Protein AF-A0A965BC17-F1 (afdb_monomer)

Solvent-accessible surface area (backbone atoms only — not comparable to full-atom values): 11403 Å² total; per-residue (Å²): 132,83,80,86,57,78,72,51,79,69,50,51,58,50,51,33,48,55,50,28,73,77,71,56,69,55,84,51,78,66,38,69,69,45,42,47,56,19,56,47,50,46,73,67,68,83,52,91,46,72,60,46,23,32,17,45,30,23,35,30,33,46,70,54,45,25,35,71,40,60,28,65,59,32,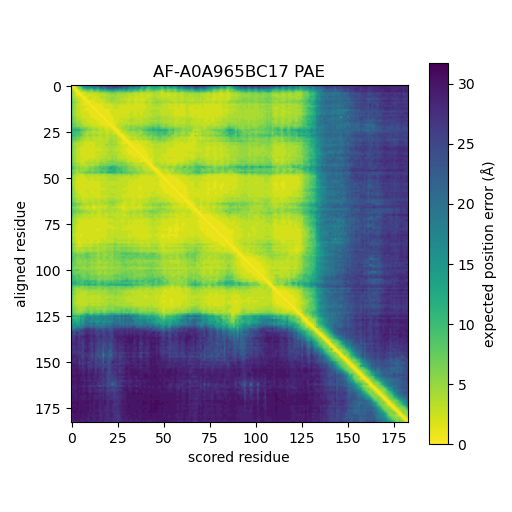14,52,49,46,29,55,51,43,36,43,71,61,50,28,37,70,73,63,56,71,66,61,53,49,51,53,51,51,54,32,56,74,70,68,58,71,37,40,64,58,45,28,61,49,44,71,74,33,56,40,55,38,69,55,54,71,67,57,60,80,74,72,87,74,86,76,87,73,74,76,75,76,95,65,91,76,92,76,93,77,86,87,81,92,80,86,88,88,81,87,87,80,88,78,92,76,86,87,85,84,88,84,85,78,85,83,88,83,135

Foldseek 3Di:
DDDQDFDDLVVLLVLQVVVCVVPNDDRFFPDSVLSVVLRCQLVPPPADDLLLSLLSSLLSQLVSVRTPDCSLVSSVSNSQVSQVVVQKHFQDDPVVVVVVSVVCVVVVVSHSVVSSVVCVVGIDGNVCCVVVVPPPPDDDPPPPPDPDDDDDDDDDDDDDDDDDDDDDDDDDDDDDDDDDDDD

pLDDT: mean 72.26, std 23.92, range [26.44, 93.56]

Secondary structure (DSSP, 8-state):
-PPPP---TTHHHHHHHHHHHHH-----BS-HHHHHHHHHGGGGS--SSHHHHHHHHHHHHHHH--BSS-HHHHHHHHHHHHHHHTTEEE-S-HHHHHHHHHHHHHTT---HHHHHHHHHHHEEEHHHHHHHTTS---S--------------------------------------------

Radius of gyration: 20.34 Å; Cα contacts (8 Å, |Δi|>4): 167; chains: 1; bounding box: 44×56×63 Å

Sequence (183 aa):
MTARRYLTVGDVPALHRMSVEAHGGTPGLRDLRLLESAVMRPQSGYDRDIISEAASLGESIGRNHPFMDGNKRASFAAVDVFLRINGYGLDVTPDAAIEWLLERFETRTFTKRELEDWLRRVVVSAWFILVSGVLHSQGSISSSPTFDRGYACTRRVCCPHTWPRLARRHHRRPLCLLSPSIH

Structure (mmCIF, N/CA/C/O backbone):
data_AF-A0A965BC17-F1
#
_entry.id   AF-A0A965BC17-F1
#
loop_
_atom_site.group_PDB
_atom_site.id
_atom_site.type_symbol
_atom_site.label_atom_id
_atom_site.label_alt_id
_atom_site.label_comp_id
_atom_site.label_asym_id
_atom_site.label_entity_id
_atom_site.label_seq_id
_atom_site.pdbx_PDB_ins_code
_atom_site.Cartn_x
_atom_site.Cartn_y
_atom_site.Cartn_z
_atom_site.occupancy
_atom_site.B_iso_or_equiv
_atom_site.auth_seq_id
_atom_site.auth_comp_id
_atom_site.auth_asym_id
_atom_site.auth_atom_id
_atom_site.pdbx_PDB_model_num
ATOM 1 N N . MET A 1 1 ? -19.696 1.362 15.666 1.00 44.72 1 MET A N 1
ATOM 2 C CA . MET A 1 1 ? -18.319 0.940 15.328 1.00 44.72 1 MET A CA 1
ATOM 3 C C . MET A 1 1 ? -18.365 0.339 13.938 1.00 44.72 1 MET A C 1
ATOM 5 O O . MET A 1 1 ? -18.940 -0.728 13.775 1.00 44.72 1 MET A O 1
ATOM 9 N N . THR A 1 2 ? -17.894 1.063 12.926 1.00 59.25 2 THR A N 1
ATOM 10 C CA . THR A 1 2 ? -17.874 0.570 11.543 1.00 59.25 2 THR A CA 1
ATOM 11 C C . THR A 1 2 ? -16.893 -0.597 11.462 1.00 59.25 2 THR A C 1
ATOM 13 O O . THR A 1 2 ? -15.770 -0.483 11.951 1.00 59.25 2 THR A O 1
ATOM 16 N N . ALA A 1 3 ? -17.323 -1.733 10.914 1.00 78.62 3 ALA A N 1
ATOM 17 C CA . ALA A 1 3 ? -16.448 -2.887 10.743 1.00 78.62 3 ALA A CA 1
ATOM 18 C C . ALA A 1 3 ? -15.284 -2.520 9.807 1.00 78.62 3 ALA A C 1
ATOM 20 O O . ALA A 1 3 ? -15.518 -1.973 8.726 1.00 78.62 3 ALA A O 1
ATOM 21 N N . ARG A 1 4 ? -14.045 -2.807 10.227 1.00 84.88 4 ARG A N 1
ATOM 22 C CA . ARG A 1 4 ? -12.846 -2.605 9.400 1.00 84.88 4 ARG A CA 1
ATOM 23 C C . ARG A 1 4 ? -12.919 -3.540 8.195 1.00 84.88 4 ARG A C 1
ATOM 25 O O . ARG A 1 4 ? -13.179 -4.734 8.353 1.00 84.88 4 ARG A O 1
ATOM 32 N N . ARG A 1 5 ? -12.718 -3.000 6.994 1.00 90.12 5 ARG A N 1
ATOM 33 C CA . ARG A 1 5 ? -12.698 -3.778 5.750 1.00 90.12 5 ARG A CA 1
ATOM 34 C C . ARG A 1 5 ? -11.255 -3.965 5.314 1.00 90.12 5 ARG A C 1
ATOM 36 O O . ARG A 1 5 ? -10.526 -2.989 5.164 1.00 90.12 5 ARG A O 1
ATOM 43 N N . TYR A 1 6 ? -10.866 -5.215 5.100 1.00 91.00 6 TYR A N 1
ATOM 44 C CA . TYR A 1 6 ? -9.513 -5.583 4.696 1.00 91.00 6 TYR A CA 1
ATOM 45 C C . TYR A 1 6 ? -9.486 -6.048 3.245 1.00 91.00 6 TYR A C 1
ATOM 47 O O . TYR A 1 6 ? -10.465 -6.600 2.742 1.00 91.00 6 TYR A O 1
ATOM 55 N N . LEU A 1 7 ? -8.351 -5.815 2.584 1.00 90.44 7 LEU A N 1
ATOM 56 C CA . LEU A 1 7 ? -8.085 -6.375 1.265 1.00 90.44 7 LEU A CA 1
ATOM 57 C C . LEU A 1 7 ? -7.813 -7.871 1.381 1.00 90.44 7 LEU A C 1
ATOM 59 O O . LEU A 1 7 ? -7.186 -8.336 2.333 1.00 90.44 7 LEU A O 1
ATOM 63 N N . THR A 1 8 ? -8.265 -8.618 0.386 1.00 91.12 8 THR A N 1
ATOM 64 C CA . THR A 1 8 ? -7.963 -10.036 0.240 1.00 91.12 8 THR A CA 1
ATOM 65 C C . THR A 1 8 ? -6.668 -10.234 -0.544 1.00 91.12 8 THR A C 1
ATOM 67 O O . THR A 1 8 ? -6.192 -9.354 -1.266 1.00 91.12 8 THR A O 1
ATOM 70 N N . VAL A 1 9 ? -6.105 -11.438 -0.452 1.00 90.50 9 VAL A N 1
ATOM 71 C CA . VAL A 1 9 ? -4.917 -11.838 -1.224 1.00 90.50 9 VAL A CA 1
ATOM 72 C C . VAL A 1 9 ? -5.181 -11.790 -2.737 1.00 90.50 9 VAL A C 1
ATOM 74 O O . VAL A 1 9 ? -4.243 -11.625 -3.509 1.00 90.50 9 VAL A O 1
ATOM 77 N N . GLY A 1 10 ? -6.444 -11.882 -3.173 1.00 89.19 10 GLY A N 1
ATOM 78 C CA . GLY A 1 10 ? -6.838 -11.748 -4.579 1.00 89.19 10 GLY A CA 1
ATOM 79 C C . GLY A 1 10 ? -6.943 -10.300 -5.071 1.00 89.19 10 GLY A C 1
ATOM 80 O O . GLY A 1 10 ? -6.724 -10.047 -6.257 1.00 89.19 10 GLY A O 1
ATOM 81 N N . ASP A 1 11 ? -7.206 -9.345 -4.175 1.00 91.50 11 ASP A N 1
ATOM 82 C CA . ASP A 1 1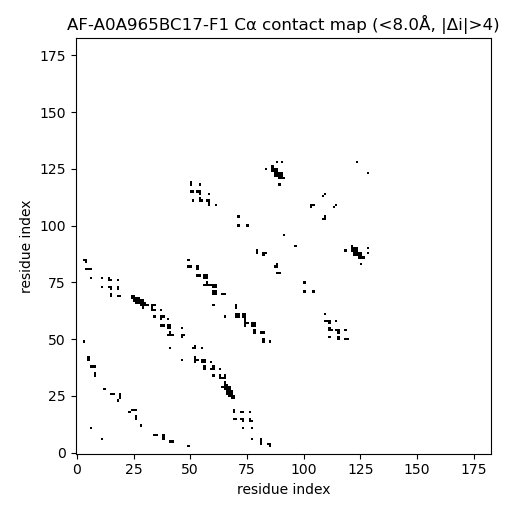1 ? -7.373 -7.935 -4.545 1.00 91.50 11 ASP A CA 1
ATOM 83 C C . ASP A 1 11 ? -6.038 -7.301 -4.942 1.00 91.50 11 ASP A C 1
ATOM 85 O O . ASP A 1 11 ? -5.947 -6.603 -5.949 1.00 91.50 11 ASP A O 1
ATOM 89 N N . VAL A 1 12 ? -4.961 -7.582 -4.202 1.00 90.62 12 VAL A N 1
ATOM 90 C CA . VAL A 1 12 ? -3.653 -6.949 -4.448 1.00 90.62 12 VAL A CA 1
ATOM 91 C C . VAL A 1 12 ? -3.068 -7.300 -5.831 1.00 90.62 12 VAL A C 1
ATOM 93 O O . VAL A 1 12 ? -2.616 -6.386 -6.523 1.00 90.62 12 VAL A O 1
ATOM 96 N N . PRO A 1 13 ? -3.100 -8.561 -6.312 1.00 91.06 13 PRO A N 1
ATOM 97 C CA . PRO A 1 13 ? -2.708 -8.893 -7.680 1.00 91.06 13 PRO A CA 1
ATOM 98 C C . PRO A 1 13 ? -3.610 -8.260 -8.741 1.00 91.06 13 PRO A C 1
ATOM 100 O O . PRO A 1 13 ? -3.132 -7.950 -9.830 1.00 91.06 13 PRO A O 1
ATOM 103 N N . ALA A 1 14 ? -4.900 -8.054 -8.450 1.00 90.94 14 ALA A N 1
ATOM 104 C CA . ALA A 1 14 ? -5.793 -7.343 -9.360 1.00 90.94 14 ALA A CA 1
ATOM 105 C C . ALA A 1 14 ? -5.387 -5.865 -9.484 1.00 90.94 14 ALA A C 1
ATOM 107 O O . ALA A 1 14 ? -5.234 -5.369 -10.600 1.00 90.94 14 ALA A O 1
ATOM 108 N N . LEU A 1 15 ? -5.096 -5.201 -8.360 1.00 89.62 15 LEU A N 1
ATOM 109 C CA . LEU A 1 15 ? -4.573 -3.830 -8.337 1.00 89.62 15 LEU A CA 1
ATOM 110 C C . LEU A 1 15 ? -3.217 -3.719 -9.050 1.00 89.62 15 LEU A C 1
ATOM 112 O O . LEU A 1 15 ? -2.987 -2.778 -9.811 1.00 89.62 15 LEU A O 1
ATOM 116 N N . HIS A 1 16 ? -2.329 -4.699 -8.857 1.00 91.31 16 HIS A N 1
ATOM 117 C CA . HIS A 1 16 ? -1.054 -4.772 -9.576 1.00 91.31 16 HIS A CA 1
ATOM 118 C C . HIS A 1 16 ? -1.262 -4.897 -11.086 1.00 91.31 16 HIS A C 1
ATOM 120 O O . HIS A 1 16 ? -0.656 -4.137 -11.839 1.00 91.31 16 HIS A O 1
ATOM 126 N N . ARG A 1 17 ? -2.155 -5.790 -11.529 1.00 89.69 17 ARG A N 1
ATOM 127 C CA . ARG A 1 17 ? -2.473 -5.969 -12.951 1.00 89.69 17 ARG A CA 1
ATOM 128 C C . ARG A 1 17 ? -2.967 -4.666 -13.577 1.00 89.69 17 ARG A C 1
ATOM 130 O O . ARG A 1 17 ? -2.407 -4.248 -14.584 1.00 89.69 17 ARG A O 1
ATOM 137 N N . MET A 1 18 ? -3.918 -3.988 -12.936 1.00 87.19 18 MET A N 1
ATOM 138 C CA . MET A 1 18 ? -4.423 -2.689 -13.399 1.00 87.19 18 MET A CA 1
ATOM 139 C C . MET A 1 18 ? -3.303 -1.642 -13.488 1.00 87.19 18 MET A C 1
ATOM 141 O O . MET A 1 18 ? -3.211 -0.892 -14.459 1.00 87.19 18 MET A O 1
ATOM 145 N N . SER A 1 19 ? -2.402 -1.609 -12.501 1.00 86.00 19 SER A N 1
ATOM 146 C CA . SER A 1 19 ? -1.254 -0.701 -12.527 1.00 86.00 19 SER A CA 1
ATOM 147 C C . SER A 1 19 ? -0.293 -1.003 -13.680 1.00 86.00 19 SER A C 1
ATOM 149 O O . SER A 1 19 ? 0.235 -0.057 -14.269 1.00 86.00 19 SER A O 1
ATOM 151 N N . VAL A 1 20 ? -0.031 -2.280 -13.972 1.00 87.69 20 VAL A N 1
ATOM 152 C CA . VAL A 1 20 ? 0.843 -2.716 -15.072 1.00 87.69 20 VAL A CA 1
ATOM 153 C C . VAL A 1 20 ? 0.202 -2.424 -16.426 1.00 87.69 20 VAL A C 1
ATOM 155 O O . VAL A 1 20 ? 0.896 -1.980 -17.333 1.00 87.69 20 VAL A O 1
ATOM 158 N N . GLU A 1 21 ? -1.108 -2.609 -16.564 1.00 87.69 21 GLU A N 1
ATOM 159 C CA . GLU A 1 21 ? -1.847 -2.282 -17.788 1.00 87.69 21 GLU A CA 1
ATOM 160 C C . GLU A 1 21 ? -1.806 -0.780 -18.096 1.00 87.69 21 GLU A C 1
ATOM 162 O O . GLU A 1 21 ? -1.562 -0.394 -19.236 1.00 87.69 21 GLU A O 1
ATOM 167 N N . ALA A 1 22 ? -1.975 0.070 -17.080 1.00 82.69 22 ALA A N 1
ATOM 168 C CA . ALA A 1 22 ? -2.002 1.520 -17.262 1.00 82.69 22 ALA A CA 1
ATOM 169 C C . ALA A 1 22 ? -0.616 2.147 -17.515 1.00 82.69 22 ALA A C 1
ATOM 171 O O . ALA A 1 22 ? -0.508 3.133 -18.237 1.00 82.69 22 ALA A O 1
ATOM 172 N N . HIS A 1 23 ? 0.449 1.595 -16.929 1.00 81.50 23 HIS A N 1
ATOM 173 C CA . HIS A 1 23 ? 1.766 2.253 -16.887 1.00 81.50 23 HIS A CA 1
ATOM 174 C C . HIS A 1 23 ? 2.911 1.389 -17.436 1.00 81.50 23 HIS A C 1
ATOM 176 O O . HIS A 1 23 ? 4.067 1.812 -17.431 1.00 81.50 23 HIS A O 1
ATOM 182 N N . GLY A 1 24 ? 2.627 0.156 -17.849 1.00 83.38 24 GLY A N 1
ATOM 183 C CA . GLY A 1 24 ? 3.630 -0.831 -18.230 1.00 83.38 24 GLY A CA 1
ATOM 184 C C . GLY A 1 24 ? 4.372 -1.464 -17.044 1.00 83.38 24 GLY A C 1
ATOM 185 O O . GLY A 1 24 ? 4.310 -1.018 -15.890 1.00 83.38 24 GLY A O 1
ATOM 186 N N . GLY A 1 25 ? 5.100 -2.535 -17.351 1.00 85.88 25 GLY A N 1
ATOM 187 C CA . GLY A 1 25 ? 5.857 -3.353 -16.402 1.00 85.88 25 GLY A CA 1
ATOM 188 C C . GLY A 1 25 ? 5.701 -4.839 -16.709 1.00 85.88 25 GLY A C 1
ATOM 189 O O . GLY A 1 25 ? 4.912 -5.225 -17.574 1.00 85.88 25 GLY A O 1
ATOM 190 N N . THR A 1 26 ? 6.446 -5.680 -15.998 1.00 87.50 26 THR A N 1
ATOM 191 C CA . THR A 1 26 ? 6.308 -7.138 -16.121 1.00 87.50 26 THR A CA 1
ATOM 192 C C . THR A 1 26 ? 5.194 -7.626 -15.189 1.00 87.50 26 THR A C 1
ATOM 194 O O . THR A 1 26 ? 5.357 -7.550 -13.966 1.00 87.50 26 THR A O 1
ATOM 197 N N . PRO A 1 27 ? 4.064 -8.143 -15.712 1.00 86.00 27 PRO A N 1
ATOM 198 C CA . PRO A 1 27 ? 3.067 -8.787 -14.871 1.00 86.00 27 PRO A CA 1
ATOM 199 C C . PRO A 1 27 ? 3.635 -10.094 -14.311 1.00 86.00 27 PRO A C 1
ATOM 201 O O . PRO A 1 27 ? 4.382 -10.801 -14.986 1.00 86.00 27 PRO A O 1
ATOM 204 N N . GLY A 1 28 ? 3.264 -10.437 -13.082 1.00 86.38 28 GLY A N 1
ATOM 205 C CA . GLY A 1 28 ? 3.670 -11.706 -12.487 1.00 86.38 28 GLY A CA 1
ATOM 206 C C . GLY A 1 28 ? 3.851 -11.622 -10.982 1.00 86.38 28 GLY A C 1
ATOM 207 O O . GLY A 1 28 ? 4.496 -10.708 -10.462 1.00 86.38 28 GLY A O 1
ATOM 208 N N . LEU A 1 29 ? 3.293 -12.615 -10.298 1.00 90.12 29 LEU A N 1
ATOM 209 C CA . LEU A 1 29 ? 3.539 -12.864 -8.888 1.00 90.12 29 LEU A CA 1
ATOM 210 C C . LEU A 1 29 ? 4.832 -13.672 -8.761 1.00 90.12 29 LEU A C 1
ATOM 212 O O . LEU A 1 29 ? 4.981 -14.709 -9.404 1.00 90.12 29 LEU A O 1
ATOM 216 N N . ARG A 1 30 ? 5.764 -13.181 -7.950 1.00 89.88 30 ARG A N 1
ATOM 217 C CA . ARG A 1 30 ? 7.021 -13.861 -7.640 1.00 89.88 30 ARG A CA 1
ATOM 218 C C . ARG A 1 30 ? 6.805 -14.937 -6.585 1.00 89.88 30 ARG A C 1
ATOM 220 O O . ARG A 1 30 ? 7.248 -16.064 -6.768 1.00 89.88 30 ARG A O 1
ATOM 227 N N . ASP A 1 31 ? 6.151 -14.572 -5.486 1.00 91.25 31 ASP A N 1
ATOM 228 C CA . ASP A 1 31 ? 5.898 -15.472 -4.363 1.00 91.25 31 ASP A CA 1
ATOM 229 C C . ASP A 1 31 ? 4.580 -15.103 -3.674 1.00 91.25 31 ASP A C 1
ATOM 231 O O . ASP A 1 31 ? 4.388 -13.974 -3.213 1.00 91.25 31 ASP A O 1
ATOM 235 N N . LEU A 1 32 ? 3.669 -16.074 -3.605 1.00 91.25 32 LEU A N 1
ATOM 236 C CA . LEU A 1 32 ? 2.373 -15.920 -2.955 1.00 91.25 32 LEU A CA 1
ATOM 237 C C . LEU A 1 32 ? 2.501 -15.778 -1.436 1.00 91.25 32 LEU A C 1
ATOM 239 O O . LEU A 1 32 ? 1.788 -14.973 -0.846 1.00 91.25 32 LEU A O 1
ATOM 243 N N . ARG A 1 33 ? 3.442 -16.479 -0.800 1.00 92.31 33 ARG A N 1
ATOM 244 C CA . ARG A 1 33 ? 3.598 -16.467 0.663 1.00 92.31 33 ARG A CA 1
ATOM 245 C C . ARG A 1 33 ? 4.023 -15.089 1.162 1.00 92.31 33 ARG A C 1
ATOM 247 O O . ARG A 1 33 ? 3.570 -14.636 2.210 1.00 92.31 33 ARG A O 1
ATOM 254 N N . LEU A 1 34 ? 4.864 -14.403 0.384 1.00 91.25 34 LEU A N 1
ATOM 255 C CA . LEU A 1 34 ? 5.294 -13.028 0.657 1.00 91.25 34 LEU A CA 1
ATOM 256 C C . LEU A 1 34 ? 4.139 -12.027 0.561 1.00 91.25 34 LEU A C 1
ATOM 258 O O . LEU A 1 34 ? 4.113 -11.040 1.303 1.00 91.25 34 LEU A O 1
ATOM 262 N N . LEU A 1 35 ? 3.188 -12.283 -0.340 1.00 92.00 35 LEU A N 1
ATOM 263 C CA . LEU A 1 35 ? 1.980 -11.480 -0.476 1.00 92.00 35 LEU A CA 1
ATOM 264 C C . LEU A 1 35 ? 0.997 -11.752 0.667 1.00 92.00 35 LEU A C 1
ATOM 266 O O . LEU A 1 35 ? 0.505 -10.810 1.285 1.00 92.00 35 LEU A O 1
ATOM 270 N N . GLU A 1 36 ? 0.741 -13.022 0.976 1.00 92.25 36 GLU A N 1
ATOM 271 C CA . GLU A 1 36 ? -0.132 -13.437 2.077 1.00 92.25 36 GLU A CA 1
ATOM 272 C C . GLU A 1 36 ? 0.333 -12.838 3.404 1.00 92.25 36 GLU A C 1
ATOM 274 O O . GLU A 1 36 ? -0.466 -12.246 4.130 1.00 92.25 36 GLU A O 1
ATOM 279 N N . SER A 1 37 ? 1.638 -12.897 3.694 1.00 92.56 37 SER A N 1
ATOM 280 C CA . SER A 1 37 ? 2.179 -12.315 4.924 1.00 92.56 37 SER A CA 1
ATOM 281 C C . SER A 1 37 ? 1.980 -10.796 4.9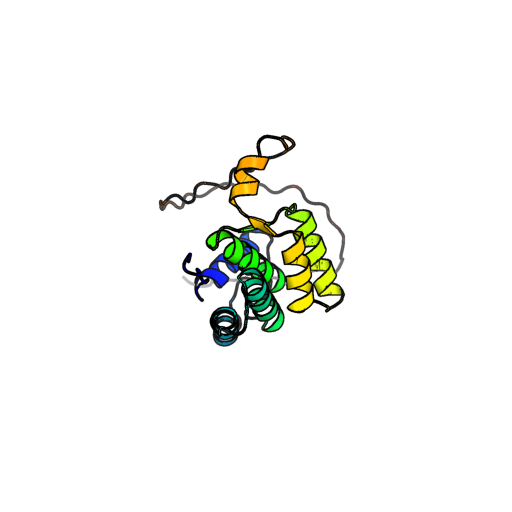82 1.00 92.56 37 SER A C 1
ATOM 283 O O . SER A 1 37 ? 1.742 -10.249 6.057 1.00 92.56 37 SER A O 1
ATOM 285 N N . ALA A 1 38 ? 2.074 -10.105 3.841 1.00 92.00 38 ALA A N 1
ATOM 286 C CA . ALA A 1 38 ? 1.880 -8.661 3.771 1.00 92.00 38 ALA A CA 1
ATOM 287 C C . ALA A 1 38 ? 0.414 -8.270 4.010 1.00 92.00 38 ALA A C 1
ATOM 289 O O . ALA A 1 38 ? 0.147 -7.332 4.760 1.00 92.00 38 ALA A O 1
ATOM 290 N N . VAL A 1 39 ? -0.531 -9.013 3.425 1.00 91.62 39 VAL A N 1
ATOM 291 C CA . VAL A 1 39 ? -1.980 -8.774 3.558 1.00 91.62 39 VAL A CA 1
ATOM 292 C C . VAL A 1 39 ? -2.502 -9.123 4.955 1.00 91.62 39 VAL A C 1
AT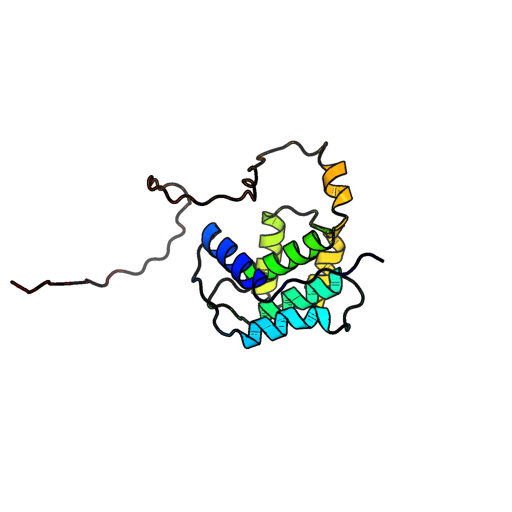OM 294 O O . VAL A 1 39 ? -3.424 -8.476 5.452 1.00 91.62 39 VAL A O 1
ATOM 297 N N . MET A 1 40 ? -1.897 -10.107 5.623 1.00 91.00 40 MET A N 1
ATOM 298 C CA . MET A 1 40 ? -2.265 -10.482 6.991 1.00 91.00 40 M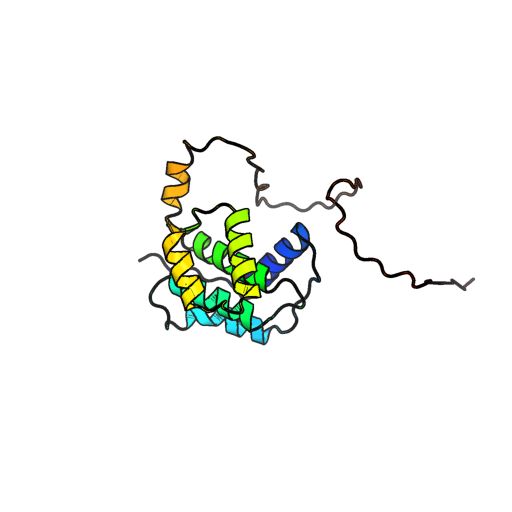ET A CA 1
ATOM 299 C C . MET A 1 40 ? -1.730 -9.514 8.054 1.00 91.00 40 MET A C 1
ATOM 301 O O . MET A 1 40 ? -2.285 -9.443 9.148 1.00 91.00 40 MET A O 1
ATOM 305 N N . ARG A 1 41 ? -0.686 -8.726 7.760 1.00 89.38 41 ARG A N 1
ATOM 306 C CA . ARG A 1 41 ? -0.100 -7.786 8.730 1.00 89.38 41 ARG A CA 1
ATOM 307 C C . ARG A 1 41 ? -1.099 -6.774 9.317 1.00 89.38 41 ARG A C 1
ATOM 309 O O . ARG A 1 41 ? -1.130 -6.686 10.544 1.00 89.38 41 ARG A O 1
ATOM 316 N N . PRO A 1 42 ? -1.930 -6.048 8.540 1.00 88.06 42 PRO A N 1
ATOM 317 C CA . PRO A 1 42 ? -2.923 -5.134 9.119 1.00 88.06 42 PRO A CA 1
ATOM 318 C C . PRO A 1 42 ? -3.977 -5.851 9.983 1.00 88.06 42 PRO A C 1
ATOM 320 O O . PRO A 1 42 ? -4.557 -5.240 10.870 1.00 88.06 42 PRO A O 1
ATOM 323 N N . GLN A 1 43 ? -4.192 -7.156 9.781 1.00 87.38 43 GLN A N 1
ATOM 324 C CA . GLN A 1 43 ? -5.138 -7.964 10.562 1.00 87.38 43 GLN A CA 1
ATOM 325 C C . GLN A 1 43 ? -4.543 -8.483 11.882 1.00 87.38 43 GLN A C 1
ATOM 327 O O . GLN A 1 43 ? -5.255 -9.067 12.693 1.00 87.38 43 GLN A O 1
ATOM 332 N N . SER A 1 44 ? -3.247 -8.260 12.128 1.00 86.62 44 SER A N 1
ATOM 333 C CA . SER A 1 44 ? -2.564 -8.715 13.347 1.00 86.62 44 SER A CA 1
ATOM 334 C C . SER A 1 44 ? -3.038 -8.021 14.631 1.00 86.62 44 SER A C 1
ATOM 336 O O . SER A 1 44 ? -2.732 -8.492 15.723 1.00 86.62 44 SER A O 1
ATOM 338 N N . GLY A 1 45 ? -3.753 -6.895 14.520 1.00 82.50 45 GLY A N 1
ATOM 339 C CA . GLY A 1 45 ? -4.221 -6.107 15.665 1.00 82.50 45 GLY A CA 1
ATOM 340 C C . GLY A 1 45 ? -3.138 -5.264 16.350 1.00 82.50 45 GLY A C 1
ATOM 341 O O . GLY A 1 45 ? -3.409 -4.654 17.380 1.00 82.50 45 GLY A O 1
ATOM 342 N N . TYR A 1 46 ? -1.923 -5.202 15.791 1.00 84.12 46 TYR A N 1
ATOM 343 C CA . TYR A 1 46 ? -0.835 -4.369 16.319 1.00 84.12 46 TYR A CA 1
ATOM 344 C C . TYR A 1 46 ? -1.065 -2.864 16.085 1.00 84.12 46 TYR A C 1
ATOM 346 O O . TYR A 1 46 ? -0.584 -2.018 16.841 1.00 84.12 46 TYR A O 1
ATOM 354 N N . ASP A 1 47 ? -1.807 -2.522 15.032 1.00 87.00 47 ASP A N 1
ATOM 355 C CA . ASP A 1 47 ? -2.025 -1.148 14.594 1.00 87.00 47 ASP A CA 1
ATOM 356 C C . ASP A 1 47 ? -3.286 -0.543 15.234 1.00 87.00 47 ASP A C 1
ATOM 358 O O . ASP A 1 47 ? -4.350 -1.164 15.307 1.00 87.00 47 ASP A O 1
ATOM 362 N N . ARG A 1 48 ? -3.167 0.699 15.722 1.00 85.50 48 ARG A N 1
ATOM 363 C CA . ARG A 1 48 ? -4.230 1.353 16.509 1.00 85.50 48 ARG A CA 1
ATOM 364 C C . ARG A 1 48 ? -5.396 1.826 15.644 1.00 85.50 48 ARG A C 1
ATOM 366 O O . ARG A 1 48 ? -6.556 1.700 16.040 1.00 85.50 48 ARG A O 1
ATOM 373 N N . ASP A 1 49 ? -5.087 2.366 14.474 1.00 89.69 49 ASP A N 1
ATOM 374 C CA . ASP A 1 49 ? -6.020 3.029 13.571 1.00 89.69 49 ASP A CA 1
ATOM 375 C C . ASP A 1 49 ? -5.837 2.587 12.115 1.00 89.69 49 ASP A C 1
ATOM 377 O O . ASP A 1 49 ? -4.795 2.060 11.730 1.00 89.69 49 ASP A O 1
ATOM 381 N N . ILE A 1 50 ? -6.860 2.853 11.298 1.00 91.19 50 ILE A N 1
ATOM 382 C CA . ILE A 1 50 ? -6.919 2.462 9.880 1.00 91.19 50 ILE A CA 1
ATOM 383 C C . ILE A 1 50 ? -5.741 3.057 9.095 1.00 91.19 50 ILE A C 1
ATOM 385 O O . ILE A 1 50 ? -5.206 2.411 8.202 1.00 91.19 50 ILE A O 1
ATOM 389 N N . ILE A 1 51 ? -5.280 4.261 9.449 1.00 91.88 51 ILE A N 1
ATOM 390 C CA . ILE A 1 51 ? -4.121 4.885 8.797 1.00 91.88 51 ILE A CA 1
ATOM 391 C C . ILE A 1 51 ? -2.833 4.103 9.098 1.00 91.88 51 ILE A C 1
ATOM 393 O O . ILE A 1 51 ? -2.035 3.862 8.192 1.00 91.88 51 ILE A O 1
ATOM 397 N N . SER A 1 52 ? -2.643 3.659 10.344 1.00 92.88 52 SER A N 1
ATOM 398 C CA . SER A 1 52 ? -1.476 2.855 10.720 1.00 92.88 52 SER A CA 1
ATOM 399 C C . SER A 1 52 ? -1.533 1.447 10.110 1.00 92.88 52 SER A C 1
ATOM 401 O O . SER A 1 52 ? -0.510 0.957 9.633 1.00 92.88 52 SER A O 1
ATOM 403 N N . GLU A 1 53 ? -2.723 0.838 10.016 1.00 93.56 53 GLU A N 1
ATOM 404 C CA . GLU A 1 53 ? -2.941 -0.423 9.282 1.00 93.56 53 GLU A CA 1
ATOM 405 C C . GLU A 1 53 ? -2.596 -0.275 7.790 1.00 93.56 53 GLU A C 1
ATOM 407 O O . GLU A 1 53 ? -1.897 -1.118 7.221 1.00 93.56 53 GLU A O 1
ATOM 412 N N . ALA A 1 54 ? -3.032 0.821 7.160 1.00 93.31 54 ALA A N 1
ATOM 413 C CA . ALA A 1 54 ? -2.717 1.130 5.769 1.00 93.31 54 ALA A CA 1
ATOM 414 C C . ALA A 1 54 ? -1.201 1.271 5.569 1.00 93.31 54 ALA A C 1
ATOM 416 O O . ALA A 1 54 ? -0.627 0.667 4.661 1.00 93.31 54 ALA A O 1
ATOM 417 N N . ALA A 1 55 ? -0.527 2.006 6.457 1.00 93.25 55 ALA A N 1
ATOM 418 C CA . ALA A 1 55 ? 0.920 2.174 6.408 1.00 93.25 55 ALA A CA 1
ATOM 419 C C . ALA A 1 55 ? 1.669 0.837 6.571 1.00 93.25 55 ALA A C 1
ATOM 421 O O . ALA A 1 55 ? 2.617 0.562 5.830 1.00 93.25 55 ALA A O 1
ATOM 422 N N . SER A 1 56 ? 1.226 -0.025 7.493 1.00 93.50 56 SER A N 1
ATOM 423 C CA . SER A 1 56 ? 1.773 -1.376 7.680 1.00 93.50 56 SER A CA 1
ATOM 424 C C . SER A 1 56 ? 1.614 -2.241 6.430 1.00 93.50 56 SER A C 1
ATOM 426 O O . SER A 1 56 ? 2.550 -2.952 6.047 1.00 93.50 56 SER A O 1
ATOM 428 N N . LEU A 1 57 ? 0.447 -2.191 5.782 1.00 93.56 57 LEU A N 1
ATOM 429 C CA . LEU A 1 57 ? 0.175 -2.921 4.544 1.00 93.56 57 LEU A CA 1
ATOM 430 C C . LEU A 1 57 ? 1.114 -2.467 3.418 1.00 93.56 57 LEU A C 1
ATOM 432 O O . LEU A 1 57 ? 1.777 -3.300 2.797 1.00 93.56 57 LEU A O 1
ATOM 436 N N . GLY A 1 58 ? 1.209 -1.153 3.195 1.00 91.81 58 GLY A N 1
ATOM 437 C CA . GLY A 1 58 ? 2.069 -0.571 2.165 1.00 91.81 58 GLY A CA 1
ATOM 438 C C . GLY A 1 58 ? 3.538 -0.937 2.363 1.00 91.81 58 GLY A C 1
ATOM 439 O O . GLY A 1 58 ? 4.165 -1.514 1.475 1.00 91.81 58 GLY A O 1
ATOM 440 N N . GLU A 1 59 ? 4.085 -0.702 3.559 1.00 91.88 59 GLU A N 1
ATOM 441 C CA . GLU A 1 59 ? 5.475 -1.064 3.864 1.00 91.88 59 GLU A CA 1
ATOM 442 C C . GLU A 1 59 ? 5.749 -2.548 3.577 1.00 91.88 59 GLU A C 1
ATOM 444 O O . GLU A 1 59 ? 6.762 -2.886 2.965 1.00 91.88 59 GLU A O 1
ATOM 449 N N . SER A 1 60 ? 4.834 -3.436 3.973 1.00 92.38 60 SER A N 1
ATOM 450 C CA . SER A 1 60 ? 5.010 -4.881 3.793 1.00 92.38 60 SER A CA 1
ATOM 451 C C . SER A 1 60 ? 5.048 -5.285 2.330 1.00 92.38 60 SER A C 1
ATOM 453 O O . SER A 1 60 ? 5.933 -6.035 1.934 1.00 92.38 60 SER A O 1
ATOM 455 N N . ILE A 1 61 ? 4.127 -4.776 1.509 1.00 91.38 61 ILE A N 1
ATOM 456 C CA . ILE A 1 61 ? 4.112 -5.068 0.070 1.00 91.38 61 ILE A CA 1
ATOM 457 C C . ILE A 1 61 ? 5.372 -4.496 -0.589 1.00 91.38 61 ILE A C 1
ATOM 459 O O . ILE A 1 61 ? 6.033 -5.183 -1.371 1.00 91.38 61 ILE A O 1
ATOM 463 N N . GLY A 1 62 ? 5.738 -3.260 -0.241 1.00 87.88 62 GLY A N 1
ATOM 464 C CA . GLY A 1 62 ? 6.924 -2.595 -0.769 1.00 87.88 62 GLY A CA 1
ATOM 465 C C . GLY A 1 62 ? 8.223 -3.330 -0.433 1.00 87.88 62 GLY A C 1
ATOM 466 O O . GLY A 1 62 ? 9.082 -3.449 -1.303 1.00 87.88 62 GLY A O 1
ATOM 467 N N . ARG A 1 63 ? 8.354 -3.848 0.795 1.00 86.94 63 ARG A N 1
ATOM 468 C CA . ARG A 1 63 ? 9.566 -4.506 1.307 1.00 86.94 63 ARG A CA 1
ATOM 469 C C . ARG A 1 63 ? 9.655 -5.989 0.958 1.00 86.94 63 ARG A C 1
ATOM 471 O O . ARG A 1 63 ? 10.751 -6.482 0.707 1.00 86.94 63 ARG A O 1
ATOM 478 N N . ASN A 1 64 ? 8.533 -6.704 0.940 1.00 89.00 64 ASN A N 1
ATOM 479 C CA . ASN A 1 64 ? 8.522 -8.135 0.635 1.00 89.00 64 ASN A CA 1
ATOM 480 C C . ASN A 1 64 ? 8.740 -8.408 -0.857 1.00 89.00 64 ASN A C 1
ATOM 482 O O . ASN A 1 64 ? 9.135 -9.511 -1.217 1.00 89.00 64 ASN A O 1
ATOM 486 N N . HIS A 1 65 ? 8.504 -7.417 -1.724 1.00 86.06 65 HIS A N 1
ATOM 487 C CA . HIS A 1 65 ? 8.630 -7.548 -3.177 1.00 86.06 65 HIS A CA 1
ATOM 488 C C . HIS A 1 65 ? 7.919 -8.798 -3.750 1.00 86.06 65 HIS A C 1
ATOM 490 O O . HIS A 1 65 ? 8.561 -9.617 -4.420 1.00 86.06 65 HIS A O 1
ATOM 496 N N . PRO A 1 66 ? 6.604 -8.973 -3.500 1.00 88.88 66 PRO A N 1
ATOM 497 C CA . PRO A 1 66 ? 5.874 -10.166 -3.925 1.00 88.88 66 PRO A CA 1
ATOM 498 C C . PRO A 1 66 ? 5.688 -10.268 -5.446 1.00 88.88 66 PRO A C 1
ATOM 500 O O . PRO A 1 66 ? 5.374 -11.348 -5.936 1.00 88.88 66 PRO A O 1
ATOM 503 N N . PHE A 1 67 ? 5.883 -9.187 -6.208 1.00 91.00 67 PHE A N 1
ATOM 504 C CA . PHE A 1 67 ? 5.741 -9.150 -7.667 1.00 91.00 67 PHE A CA 1
ATOM 505 C C . PHE A 1 67 ? 7.092 -9.063 -8.384 1.00 91.00 67 PHE A C 1
ATOM 507 O O . PHE A 1 67 ? 8.084 -8.581 -7.829 1.00 91.00 67 PHE A O 1
ATOM 514 N N . MET A 1 68 ? 7.115 -9.484 -9.652 1.00 87.06 68 MET A N 1
ATOM 515 C CA . MET A 1 68 ? 8.304 -9.408 -10.515 1.00 87.06 68 MET A CA 1
ATOM 516 C C . MET A 1 68 ? 8.740 -7.963 -10.791 1.00 87.06 68 MET A C 1
ATOM 518 O O . MET A 1 68 ? 9.931 -7.668 -10.824 1.00 87.06 68 MET A O 1
ATOM 522 N N . ASP A 1 69 ? 7.776 -7.060 -10.957 1.00 85.38 69 ASP A N 1
ATOM 523 C CA . ASP A 1 69 ? 7.995 -5.629 -11.156 1.00 85.38 69 ASP A CA 1
ATOM 524 C C . ASP A 1 69 ? 6.804 -4.839 -10.586 1.00 85.38 69 ASP A C 1
ATOM 526 O O . ASP A 1 69 ? 5.766 -5.406 -10.258 1.00 85.38 69 ASP A O 1
ATOM 530 N N . GLY A 1 70 ? 6.934 -3.524 -10.419 1.00 84.69 70 GLY A N 1
ATOM 531 C CA . GLY A 1 70 ? 5.828 -2.652 -10.025 1.00 84.69 70 GLY A CA 1
ATOM 532 C C . GLY A 1 70 ? 5.442 -2.726 -8.546 1.00 84.69 70 GLY A C 1
ATOM 533 O O . GLY A 1 70 ? 4.438 -2.134 -8.169 1.00 84.69 70 GLY A O 1
ATOM 534 N N . ASN A 1 71 ? 6.245 -3.373 -7.693 1.00 88.31 71 ASN A N 1
ATOM 535 C CA . ASN A 1 71 ? 5.983 -3.514 -6.250 1.00 88.31 71 ASN A CA 1
ATOM 536 C C . ASN A 1 71 ? 5.664 -2.183 -5.550 1.00 88.31 71 ASN A C 1
ATOM 538 O O . ASN A 1 71 ? 4.756 -2.110 -4.730 1.00 88.31 71 ASN A O 1
ATOM 542 N N . LYS A 1 72 ? 6.377 -1.113 -5.919 1.00 86.06 72 LYS A N 1
ATOM 543 C CA . LYS A 1 72 ? 6.177 0.239 -5.374 1.00 86.06 72 LYS A CA 1
ATOM 544 C C . LYS A 1 72 ? 4.772 0.771 -5.675 1.00 86.06 72 LYS A C 1
ATOM 546 O O . LYS A 1 72 ? 4.074 1.248 -4.788 1.00 86.06 72 LYS A O 1
ATOM 551 N N . ARG A 1 73 ? 4.350 0.629 -6.935 1.00 86.75 73 ARG A N 1
ATOM 552 C CA . ARG A 1 73 ? 3.036 1.064 -7.422 1.00 86.75 73 ARG A CA 1
ATOM 553 C C . ARG A 1 73 ? 1.920 0.202 -6.835 1.00 86.75 73 ARG A C 1
ATOM 555 O O . ARG A 1 73 ? 0.932 0.745 -6.363 1.00 86.75 73 ARG A O 1
ATOM 562 N N . ALA A 1 74 ? 2.113 -1.117 -6.773 1.00 89.75 74 ALA A N 1
ATOM 563 C CA . ALA A 1 74 ? 1.166 -2.031 -6.134 1.00 89.75 74 ALA A CA 1
ATOM 564 C C . ALA A 1 74 ? 0.994 -1.749 -4.637 1.00 89.75 74 ALA A C 1
ATOM 566 O O . ALA A 1 74 ? -0.127 -1.758 -4.142 1.00 89.75 74 ALA A O 1
ATOM 567 N N . SER A 1 75 ? 2.087 -1.450 -3.931 1.00 91.19 75 SER A N 1
ATOM 568 C CA . SER A 1 75 ? 2.051 -1.019 -2.533 1.00 91.19 75 SER A CA 1
ATOM 569 C C . SER A 1 75 ? 1.189 0.230 -2.364 1.00 91.19 75 SER A C 1
ATOM 571 O O . SER A 1 75 ? 0.299 0.248 -1.521 1.00 91.19 75 SER A O 1
ATOM 573 N N . PHE A 1 76 ? 1.428 1.267 -3.169 1.00 89.94 76 PHE A N 1
ATOM 574 C CA . PHE A 1 76 ? 0.657 2.507 -3.089 1.00 89.94 76 PHE A CA 1
ATOM 575 C C . PHE A 1 76 ? -0.822 2.304 -3.451 1.00 89.94 76 PHE A C 1
ATOM 577 O O . PHE A 1 76 ? -1.700 2.759 -2.724 1.00 89.94 76 PHE A O 1
ATOM 584 N N . ALA A 1 77 ? -1.107 1.551 -4.516 1.00 90.19 77 ALA A N 1
ATOM 585 C CA . ALA A 1 77 ? -2.473 1.226 -4.918 1.00 90.19 77 ALA A CA 1
ATOM 586 C C . ALA A 1 77 ? -3.227 0.442 -3.830 1.00 90.19 77 ALA A C 1
ATOM 588 O O . ALA A 1 77 ? -4.396 0.715 -3.573 1.00 90.19 77 ALA A O 1
ATOM 589 N N . ALA A 1 78 ? -2.564 -0.500 -3.152 1.00 92.12 78 ALA A N 1
ATOM 590 C CA . ALA A 1 78 ? -3.164 -1.236 -2.042 1.00 92.12 78 ALA A CA 1
ATOM 591 C C . ALA A 1 78 ? -3.505 -0.313 -0.859 1.00 92.12 78 ALA A C 1
ATOM 593 O O . ALA A 1 78 ? -4.574 -0.455 -0.273 1.00 92.12 78 ALA A O 1
ATOM 594 N N . VAL A 1 79 ? -2.636 0.652 -0.537 1.00 92.75 79 VAL A N 1
ATOM 595 C CA . VAL A 1 79 ? -2.878 1.660 0.512 1.00 92.75 79 VAL A CA 1
ATOM 596 C C . VAL A 1 79 ? -4.071 2.551 0.165 1.00 92.75 79 VAL A C 1
ATOM 598 O O . VAL A 1 79 ? -4.978 2.696 0.982 1.00 92.75 79 VAL A O 1
ATOM 601 N N . ASP A 1 80 ? -4.099 3.112 -1.046 1.00 90.75 80 ASP A N 1
ATOM 602 C CA . ASP A 1 80 ? -5.183 3.985 -1.512 1.00 90.75 80 ASP A CA 1
ATOM 603 C C . ASP A 1 80 ? -6.535 3.257 -1.491 1.00 90.75 80 ASP A C 1
ATOM 605 O O . ASP A 1 80 ? -7.505 3.746 -0.910 1.00 90.75 80 ASP A O 1
ATOM 609 N N . VAL A 1 81 ? -6.599 2.036 -2.027 1.00 91.44 81 VAL A N 1
ATOM 610 C CA . VAL A 1 81 ? -7.843 1.254 -2.028 1.00 91.44 81 VAL A CA 1
ATOM 611 C C . VAL A 1 81 ? -8.248 0.842 -0.615 1.00 91.44 81 VAL A C 1
ATOM 613 O O . VAL A 1 81 ? -9.431 0.925 -0.288 1.00 91.44 81 VAL A O 1
ATOM 616 N N . PHE A 1 82 ? -7.302 0.456 0.246 1.00 92.50 82 PHE A N 1
ATOM 617 C CA . PHE A 1 82 ? -7.593 0.121 1.641 1.00 92.50 82 PHE A CA 1
ATOM 618 C C . PHE A 1 82 ? -8.201 1.307 2.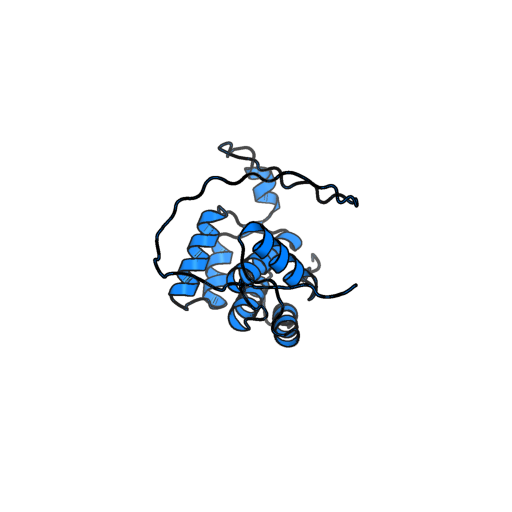406 1.00 92.50 82 PHE A C 1
ATOM 620 O O . PHE A 1 82 ? -9.151 1.134 3.169 1.00 92.50 82 PHE A O 1
ATOM 627 N N . LEU A 1 83 ? -7.721 2.528 2.171 1.00 91.75 83 LEU A N 1
ATOM 628 C CA . LEU A 1 83 ? -8.310 3.731 2.762 1.00 91.75 83 LEU A CA 1
ATOM 629 C C . LEU A 1 83 ? -9.721 3.990 2.211 1.00 91.75 83 LEU A C 1
ATOM 631 O O . LEU A 1 83 ? -10.653 4.207 2.989 1.00 91.75 83 LEU A O 1
ATOM 635 N N . ARG A 1 84 ? -9.913 3.854 0.893 1.00 89.75 84 ARG A N 1
ATOM 636 C CA . ARG A 1 84 ? -11.211 4.057 0.221 1.00 89.75 84 ARG A CA 1
ATOM 637 C C . ARG A 1 84 ? -12.299 3.111 0.698 1.00 89.75 84 ARG A C 1
ATOM 639 O O . ARG A 1 84 ? -13.404 3.561 0.998 1.00 89.75 84 ARG A O 1
ATOM 646 N N . ILE A 1 85 ? -12.008 1.815 0.825 1.00 91.06 85 ILE A N 1
ATOM 647 C CA . ILE A 1 85 ? -13.002 0.840 1.312 1.00 91.06 85 ILE A CA 1
ATOM 648 C C . ILE A 1 85 ? -13.413 1.100 2.767 1.00 91.06 85 ILE A C 1
ATOM 650 O O . ILE A 1 85 ? -14.499 0.682 3.171 1.00 91.06 85 ILE A O 1
ATOM 654 N N . ASN A 1 86 ? -12.571 1.802 3.530 1.00 91.19 86 ASN A N 1
ATOM 655 C CA . ASN A 1 86 ? -12.821 2.204 4.911 1.00 91.19 86 ASN A CA 1
ATOM 656 C C . ASN A 1 86 ? -13.380 3.637 5.039 1.00 91.19 86 ASN A C 1
ATOM 658 O O . ASN A 1 86 ? -13.537 4.130 6.153 1.00 91.19 86 ASN A O 1
ATOM 662 N N . GLY A 1 87 ? -13.728 4.295 3.925 1.00 89.38 87 GLY A N 1
ATOM 663 C CA . GLY A 1 87 ? -14.375 5.612 3.927 1.00 89.38 87 GLY A CA 1
ATOM 664 C C . GLY A 1 87 ? -13.417 6.800 4.034 1.00 89.38 87 GLY A C 1
ATOM 665 O O . GLY A 1 87 ? -13.851 7.903 4.369 1.00 89.38 87 GLY A O 1
ATOM 666 N N . TYR A 1 88 ? -12.137 6.598 3.736 1.00 91.25 88 TYR A N 1
ATOM 667 C CA . TYR A 1 88 ? -11.123 7.646 3.653 1.00 91.25 88 TYR A CA 1
ATOM 668 C C . TYR A 1 88 ? -10.717 7.895 2.199 1.00 91.25 88 TYR A C 1
ATOM 670 O O . TYR A 1 88 ? -10.806 7.010 1.354 1.00 91.25 88 TYR A O 1
ATOM 678 N N . GLY A 1 89 ? -10.261 9.103 1.900 1.00 89.56 89 GLY A N 1
ATOM 679 C CA . GLY A 1 89 ? -9.645 9.449 0.626 1.00 89.56 89 GLY A CA 1
ATOM 680 C C . GLY A 1 89 ? -8.354 10.223 0.849 1.00 89.56 89 GLY A C 1
ATOM 681 O O . GLY A 1 89 ? -8.069 10.666 1.961 1.00 89.56 89 GLY A O 1
ATOM 682 N N . LEU A 1 90 ? -7.566 10.361 -0.210 1.00 88.50 90 LEU A N 1
ATOM 683 C CA . LEU A 1 90 ? -6.355 11.171 -0.199 1.00 88.50 90 LEU A CA 1
ATOM 684 C C . LEU A 1 90 ? -6.676 12.527 -0.839 1.00 88.50 90 LEU A C 1
ATOM 686 O O . LEU A 1 90 ? -7.118 12.570 -1.985 1.00 88.50 90 LEU A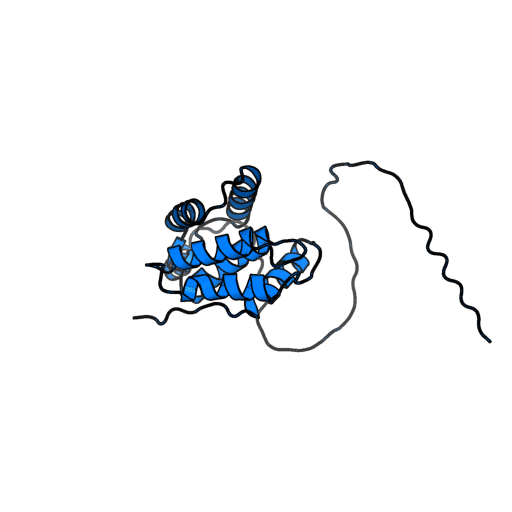 O 1
ATOM 690 N N . ASP A 1 91 ? -6.456 13.616 -0.107 1.00 89.38 91 ASP A N 1
ATOM 691 C CA . ASP A 1 91 ? -6.552 14.995 -0.599 1.00 89.38 91 ASP A CA 1
ATOM 692 C C . ASP A 1 91 ? -5.218 15.424 -1.220 1.00 89.38 91 ASP A C 1
ATOM 694 O O . ASP A 1 91 ? -4.472 16.255 -0.705 1.00 89.38 91 ASP A O 1
ATOM 698 N N . VAL A 1 92 ? -4.844 14.733 -2.293 1.00 86.81 92 VAL A N 1
ATOM 699 C CA . VAL A 1 92 ? -3.605 14.974 -3.031 1.00 86.81 92 VAL A CA 1
ATOM 700 C C . VAL A 1 92 ? -3.824 14.601 -4.488 1.00 86.81 92 VAL A C 1
ATOM 702 O O . VAL A 1 92 ? -4.554 13.657 -4.803 1.00 86.81 92 VAL A O 1
ATOM 705 N N . THR A 1 93 ? -3.188 15.335 -5.396 1.00 86.06 93 THR A N 1
ATOM 706 C CA . THR A 1 93 ? -3.224 14.970 -6.811 1.00 86.06 93 THR A CA 1
ATOM 707 C C . THR A 1 93 ? -2.468 13.652 -7.031 1.00 86.06 93 THR A C 1
ATOM 709 O O . THR A 1 93 ? -1.473 13.388 -6.345 1.00 86.06 93 THR A O 1
ATOM 712 N N . PRO A 1 94 ? -2.896 12.810 -7.990 1.00 78.19 94 PRO A N 1
ATOM 713 C CA . PRO A 1 94 ? -2.188 11.570 -8.309 1.00 78.19 94 PRO A CA 1
ATOM 714 C C . PRO A 1 94 ? -0.698 11.790 -8.602 1.00 78.19 94 PRO A C 1
ATOM 716 O O . PRO A 1 94 ? 0.134 11.020 -8.127 1.00 78.19 94 PRO A O 1
ATOM 719 N N . ASP A 1 95 ? -0.359 12.872 -9.306 1.00 79.88 95 ASP A N 1
ATOM 720 C CA . ASP A 1 95 ? 1.023 13.212 -9.657 1.00 79.88 95 ASP A CA 1
ATOM 721 C C . ASP A 1 95 ? 1.880 13.502 -8.419 1.00 79.88 95 ASP A C 1
ATOM 723 O O . ASP A 1 95 ? 2.959 12.928 -8.277 1.00 79.88 95 ASP A O 1
ATOM 727 N N . ALA A 1 96 ? 1.379 14.310 -7.478 1.00 84.62 96 ALA A N 1
ATOM 728 C CA . ALA A 1 96 ? 2.105 14.627 -6.248 1.00 84.62 96 ALA A CA 1
ATOM 729 C C . ALA A 1 96 ? 2.274 13.394 -5.344 1.00 84.62 96 ALA A C 1
ATOM 731 O O . ALA A 1 96 ? 3.308 13.226 -4.694 1.00 84.62 96 ALA A O 1
ATOM 732 N N . ALA A 1 97 ? 1.289 12.490 -5.322 1.00 85.38 97 ALA A N 1
ATOM 733 C CA . ALA A 1 97 ? 1.411 11.232 -4.592 1.00 85.38 97 ALA A CA 1
ATOM 734 C C . ALA A 1 97 ? 2.470 10.299 -5.203 1.00 85.38 97 ALA A C 1
ATOM 736 O O . ALA A 1 97 ? 3.232 9.662 -4.473 1.00 85.38 97 ALA A O 1
ATOM 737 N N . ILE A 1 98 ? 2.538 10.228 -6.536 1.00 81.38 98 ILE A N 1
ATOM 738 C CA . ILE A 1 98 ? 3.551 9.447 -7.256 1.00 81.38 98 ILE A CA 1
ATOM 739 C C . ILE A 1 98 ? 4.942 10.048 -7.046 1.00 81.38 98 ILE A C 1
ATOM 741 O O . ILE A 1 98 ? 5.881 9.299 -6.781 1.00 81.38 98 ILE A O 1
ATOM 745 N N . GLU A 1 99 ? 5.084 11.369 -7.133 1.00 85.38 99 GLU A N 1
ATOM 746 C CA . GLU A 1 99 ? 6.352 12.064 -6.903 1.00 85.38 99 GLU A CA 1
ATOM 747 C C . GLU A 1 99 ? 6.884 11.787 -5.492 1.00 85.38 99 GLU A C 1
ATOM 749 O O . GLU A 1 99 ? 8.011 11.307 -5.343 1.00 85.38 99 GLU A O 1
ATOM 754 N N . TRP A 1 100 ? 6.033 11.947 -4.472 1.00 87.88 100 TRP A N 1
ATOM 755 C CA . TRP A 1 100 ? 6.380 11.617 -3.090 1.00 87.88 100 TRP A CA 1
ATOM 756 C C . TRP A 1 100 ? 6.798 10.147 -2.940 1.00 87.88 100 TRP A C 1
ATOM 758 O O . TRP A 1 100 ? 7.799 9.832 -2.294 1.00 87.88 100 TRP A O 1
ATOM 768 N N . LEU A 1 101 ? 6.064 9.224 -3.571 1.00 83.56 101 LEU A N 1
ATOM 769 C CA . LEU A 1 101 ? 6.383 7.798 -3.540 1.00 83.56 101 LEU A CA 1
ATOM 770 C C . LEU A 1 101 ? 7.768 7.520 -4.144 1.00 83.56 101 LEU A C 1
ATOM 772 O O . LEU A 1 101 ? 8.568 6.795 -3.548 1.00 83.56 101 LEU A O 1
ATOM 776 N N . LEU A 1 102 ? 8.054 8.070 -5.326 1.00 81.50 102 LEU A N 1
ATOM 777 C CA . LEU A 1 102 ? 9.321 7.870 -6.029 1.00 81.50 102 LEU A CA 1
ATOM 778 C C . LEU A 1 102 ? 10.503 8.395 -5.208 1.00 81.50 102 LEU A C 1
ATOM 780 O O . LEU A 1 102 ? 11.456 7.641 -4.991 1.00 81.50 102 LEU A O 1
ATOM 784 N N . GLU A 1 103 ? 10.394 9.607 -4.661 1.00 86.81 103 GLU A N 1
ATOM 785 C CA . GLU A 1 103 ? 11.413 10.232 -3.808 1.00 86.81 103 GLU A CA 1
ATOM 786 C C . GLU A 1 103 ? 11.766 9.347 -2.594 1.00 86.81 103 GLU A C 1
ATOM 788 O O . GLU A 1 103 ? 12.936 9.079 -2.291 1.00 86.81 103 GLU A O 1
ATOM 793 N N . ARG A 1 104 ? 10.754 8.806 -1.905 1.00 86.19 104 ARG A N 1
ATOM 794 C CA . ARG A 1 104 ? 10.955 7.965 -0.709 1.00 86.19 104 ARG A CA 1
ATOM 795 C C . ARG A 1 104 ? 11.618 6.633 -1.019 1.00 86.19 104 ARG A C 1
ATOM 797 O O . ARG A 1 104 ? 12.380 6.100 -0.206 1.00 86.19 104 ARG A O 1
ATOM 804 N N . PHE A 1 105 ? 11.365 6.092 -2.205 1.00 77.31 105 PHE A N 1
ATOM 805 C CA . PHE A 1 105 ? 12.037 4.880 -2.649 1.00 77.31 105 PHE A CA 1
ATOM 806 C C . PHE A 1 105 ? 13.484 5.122 -3.077 1.00 77.31 105 PHE A C 1
ATOM 808 O O . PHE A 1 105 ? 14.322 4.252 -2.835 1.00 77.31 105 PHE A O 1
ATOM 815 N N . GLU A 1 106 ? 13.791 6.256 -3.704 1.00 82.25 106 GLU A N 1
ATOM 816 C CA . GLU A 1 106 ? 15.166 6.616 -4.078 1.00 82.25 106 GLU A CA 1
ATOM 817 C C . GLU A 1 106 ? 16.041 6.835 -2.844 1.00 82.25 106 GLU A C 1
ATOM 819 O O . GLU A 1 106 ? 17.147 6.297 -2.755 1.00 82.25 106 GLU A O 1
ATOM 824 N N . THR A 1 107 ? 15.498 7.516 -1.836 1.00 83.44 107 THR A N 1
ATOM 825 C CA . THR A 1 107 ? 16.164 7.737 -0.543 1.00 83.44 107 THR A CA 1
ATOM 826 C C . THR A 1 107 ? 16.224 6.484 0.340 1.00 83.44 107 THR A C 1
ATOM 828 O O . THR A 1 107 ? 16.874 6.502 1.382 1.00 83.44 107 THR A O 1
ATOM 831 N N . ARG A 1 108 ? 15.576 5.376 -0.061 1.00 77.44 108 ARG A N 1
ATOM 832 C CA . ARG A 1 108 ? 15.427 4.133 0.726 1.00 77.44 108 ARG A CA 1
ATOM 833 C C . ARG A 1 108 ? 14.810 4.347 2.117 1.00 77.44 108 ARG A C 1
ATOM 835 O O . ARG A 1 108 ? 15.016 3.535 3.016 1.00 77.44 108 ARG A O 1
ATOM 842 N N . THR A 1 109 ? 14.022 5.405 2.287 1.00 79.38 109 THR A N 1
ATOM 843 C CA . THR A 1 109 ? 13.370 5.760 3.559 1.00 79.38 109 THR A CA 1
ATOM 844 C C . THR A 1 109 ? 11.918 5.287 3.644 1.00 79.38 109 THR A C 1
ATOM 846 O O . THR A 1 109 ? 11.210 5.648 4.583 1.00 79.38 109 THR A O 1
ATOM 849 N N . PHE A 1 110 ? 11.467 4.453 2.697 1.00 81.50 110 PHE A N 1
ATOM 850 C CA . PHE A 1 110 ? 10.120 3.877 2.676 1.00 81.50 110 PHE A CA 1
ATOM 851 C C . PHE A 1 110 ? 9.901 2.925 3.865 1.00 81.50 110 PHE A C 1
ATOM 853 O O . PHE A 1 110 ? 10.100 1.714 3.779 1.00 81.50 110 PHE A O 1
ATOM 860 N N . THR A 1 111 ? 9.527 3.512 4.997 1.00 87.88 111 THR A N 1
ATOM 861 C CA . THR A 1 111 ? 9.227 2.842 6.261 1.00 87.88 111 THR A CA 1
ATOM 862 C C . THR A 1 111 ? 7.782 3.110 6.642 1.00 87.88 111 THR A C 1
ATOM 864 O O . THR A 1 111 ? 7.198 4.118 6.235 1.00 87.88 111 THR A O 1
ATOM 867 N N . LYS A 1 112 ? 7.212 2.236 7.474 1.00 89.31 112 LYS A N 1
ATOM 868 C CA . LYS A 1 112 ? 5.853 2.398 7.994 1.00 89.31 112 LYS A CA 1
ATOM 869 C C . LYS A 1 112 ? 5.653 3.784 8.606 1.00 89.31 112 LYS A C 1
ATOM 871 O O . LYS A 1 112 ? 4.645 4.415 8.329 1.00 89.31 112 LYS A O 1
ATOM 876 N N . ARG A 1 113 ? 6.605 4.255 9.421 1.00 90.31 113 ARG A N 1
ATOM 877 C CA . ARG A 1 113 ? 6.485 5.533 10.136 1.00 90.31 113 ARG A CA 1
ATOM 878 C C . ARG A 1 113 ? 6.374 6.715 9.174 1.00 90.31 113 ARG A C 1
ATOM 880 O O . ARG A 1 113 ? 5.442 7.491 9.297 1.00 90.31 113 ARG A O 1
ATOM 887 N N . GLU A 1 114 ? 7.269 6.806 8.191 1.00 89.88 114 GLU A N 1
ATOM 888 C CA . GLU A 1 114 ? 7.237 7.891 7.198 1.00 89.88 114 GLU A CA 1
ATOM 889 C C . GLU A 1 114 ? 5.953 7.858 6.359 1.00 89.88 114 GLU A C 1
ATOM 891 O O . GLU A 1 114 ? 5.369 8.901 6.067 1.00 89.88 114 GLU A O 1
ATOM 896 N N . LEU A 1 115 ? 5.494 6.656 5.990 1.00 90.38 115 LEU A N 1
ATOM 897 C CA . LEU A 1 115 ? 4.242 6.484 5.259 1.00 90.38 115 LEU A CA 1
ATOM 898 C C . LEU A 1 115 ? 3.034 6.881 6.112 1.00 90.38 115 LEU A C 1
ATOM 900 O O . LEU A 1 115 ? 2.151 7.577 5.625 1.00 90.38 115 LEU A O 1
ATOM 904 N N . GLU A 1 116 ? 3.006 6.488 7.382 1.00 92.75 116 GLU A N 1
ATOM 905 C CA . GLU A 1 116 ? 1.962 6.876 8.329 1.00 92.75 116 GLU A CA 1
ATOM 906 C C . GLU A 1 116 ? 1.934 8.396 8.537 1.00 92.75 116 GLU A C 1
ATOM 908 O O . GLU A 1 116 ? 0.870 9.005 8.436 1.00 92.75 116 GLU A O 1
ATOM 913 N N . ASP A 1 117 ? 3.091 9.023 8.759 1.00 92.56 117 ASP A N 1
ATOM 914 C CA . ASP A 1 117 ? 3.218 10.469 8.967 1.00 92.56 117 ASP A CA 1
ATOM 915 C C . ASP A 1 117 ? 2.761 11.272 7.747 1.00 92.56 117 ASP A C 1
ATOM 917 O O . ASP A 1 117 ? 2.155 12.337 7.891 1.00 92.56 117 ASP A O 1
ATOM 921 N N . TRP A 1 118 ? 3.028 10.767 6.542 1.00 91.50 118 TRP A N 1
ATOM 922 C CA . TRP A 1 118 ? 2.521 11.358 5.310 1.00 91.50 118 TRP A CA 1
ATOM 923 C C . TRP A 1 118 ? 1.013 11.156 5.169 1.00 91.50 118 TRP A C 1
ATOM 925 O O . TRP A 1 118 ? 0.289 12.132 4.971 1.00 91.50 118 TRP A O 1
ATOM 935 N N . LEU A 1 119 ? 0.517 9.927 5.355 1.00 91.50 119 LEU A N 1
ATOM 936 C CA . LEU A 1 119 ? -0.912 9.618 5.274 1.00 91.50 119 LEU A CA 1
ATOM 937 C C . LEU A 1 119 ? -1.726 10.468 6.249 1.00 91.50 119 LEU A C 1
ATOM 939 O O . LEU A 1 119 ? -2.764 10.992 5.873 1.00 91.50 119 LEU A O 1
ATOM 943 N N . ARG A 1 120 ? -1.245 10.701 7.471 1.00 92.00 120 ARG A N 1
ATOM 944 C CA . ARG A 1 120 ? -1.934 11.562 8.446 1.00 92.00 120 ARG A CA 1
ATOM 945 C C . ARG A 1 120 ? -2.108 13.015 7.988 1.00 92.00 120 ARG A C 1
ATOM 947 O O . ARG A 1 120 ? -2.969 13.698 8.529 1.00 92.00 120 ARG A O 1
ATOM 954 N N . ARG A 1 121 ? -1.312 13.490 7.024 1.00 91.56 121 ARG A N 1
ATOM 955 C CA . ARG A 1 121 ? -1.409 14.851 6.466 1.00 91.56 121 ARG A CA 1
ATOM 956 C C . ARG A 1 121 ? -2.359 14.935 5.279 1.00 91.56 121 ARG A C 1
ATOM 958 O O . ARG A 1 121 ? -2.978 15.973 5.096 1.00 91.56 121 ARG A O 1
ATOM 965 N N . VAL A 1 122 ? -2.434 13.873 4.478 1.00 90.94 122 VAL A N 1
ATOM 966 C CA . VAL A 1 122 ? -3.194 13.858 3.216 1.00 90.94 122 VAL A CA 1
ATOM 967 C C . VAL A 1 122 ? -4.528 13.123 3.323 1.00 90.94 122 VAL A C 1
ATOM 969 O O . VAL A 1 122 ? -5.388 13.286 2.466 1.00 90.94 122 VAL A O 1
ATOM 972 N N . VAL A 1 123 ? -4.715 12.279 4.340 1.00 91.12 123 VAL A N 1
ATOM 973 C CA . VAL A 1 123 ? -5.948 11.5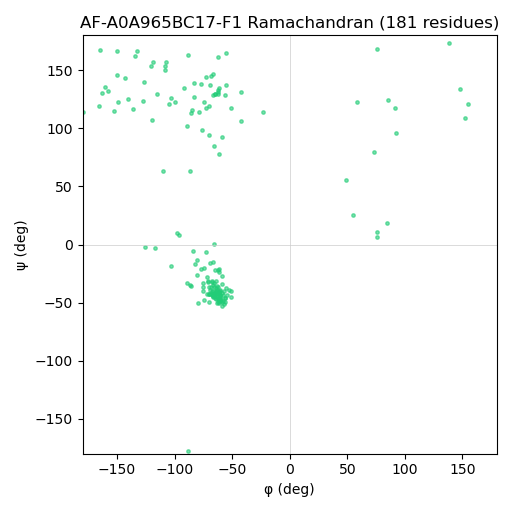12 4.513 1.00 91.12 123 VAL A CA 1
ATOM 974 C C . VAL A 1 123 ? -7.054 12.428 5.011 1.00 91.12 123 VAL A C 1
ATOM 976 O O . VAL A 1 123 ? -6.975 13.014 6.089 1.00 91.12 123 VAL A O 1
ATOM 979 N N . VAL A 1 124 ? -8.135 12.462 4.246 1.00 87.56 124 VAL A N 1
ATOM 980 C CA . VAL A 1 124 ? -9.386 13.124 4.599 1.00 87.56 124 VAL A CA 1
ATOM 981 C C . VAL A 1 124 ? -10.514 12.099 4.608 1.00 87.56 124 VAL A C 1
ATOM 983 O O . VAL A 1 124 ? -10.466 11.069 3.931 1.00 87.56 124 VAL A O 1
ATOM 986 N N . SER A 1 125 ? -11.561 12.354 5.384 1.00 82.56 125 SER A N 1
ATOM 987 C CA . SER A 1 125 ? -12.771 11.531 5.326 1.00 82.56 125 SER A CA 1
ATOM 988 C C . SER A 1 125 ? -13.385 11.641 3.927 1.00 82.56 125 SER A C 1
ATOM 990 O O . SER A 1 125 ? -13.561 12.750 3.428 1.00 82.56 125 SER A O 1
ATOM 992 N N . ALA A 1 126 ? -13.757 10.525 3.292 1.00 70.31 126 ALA A N 1
ATOM 993 C CA . ALA A 1 126 ? -14.257 10.511 1.909 1.00 70.31 126 ALA A CA 1
ATOM 994 C C . ALA A 1 126 ? -15.512 11.385 1.710 1.00 70.31 126 ALA A C 1
ATOM 996 O O . ALA A 1 126 ? -15.725 11.940 0.634 1.00 70.31 126 ALA A O 1
ATOM 997 N N . TRP A 1 127 ? -16.302 11.577 2.773 1.00 61.88 127 TRP A N 1
ATOM 998 C CA . TRP A 1 127 ? -17.407 12.540 2.811 1.00 61.88 127 TRP A CA 1
ATOM 999 C C . TRP A 1 127 ? -16.964 13.971 2.468 1.00 61.88 127 TRP A C 1
ATOM 1001 O O . TRP A 1 127 ? -17.666 14.698 1.773 1.00 61.88 127 TRP A O 1
ATOM 1011 N N . PHE A 1 128 ? -15.773 14.370 2.914 1.00 55.28 128 PHE A N 1
ATOM 1012 C CA . PHE A 1 128 ? -15.245 15.717 2.736 1.00 55.28 128 PHE A CA 1
ATOM 1013 C C . PHE A 1 128 ? -14.860 16.006 1.278 1.00 55.28 128 PHE A C 1
ATOM 1015 O O . PHE A 1 128 ? -15.050 17.128 0.819 1.00 55.28 128 PHE A O 1
ATOM 1022 N N . ILE A 1 129 ? -14.414 14.993 0.526 1.00 58.31 129 ILE A N 1
ATOM 1023 C CA . ILE A 1 129 ? -14.078 15.116 -0.904 1.00 58.31 129 ILE A CA 1
ATOM 1024 C C . ILE A 1 129 ? -15.349 15.320 -1.737 1.00 58.31 129 ILE A C 1
ATOM 1026 O O . ILE A 1 129 ? -15.386 16.178 -2.615 1.00 58.31 129 ILE A O 1
ATOM 1030 N N . LEU A 1 130 ? -16.419 14.580 -1.426 1.00 54.47 130 LEU A N 1
ATOM 1031 C CA . LEU A 1 130 ? -17.699 14.698 -2.134 1.00 54.47 130 LEU A CA 1
ATOM 1032 C C . LEU A 1 130 ? -18.397 16.044 -1.882 1.00 54.47 130 LEU A C 1
ATOM 1034 O O . LEU A 1 130 ? -19.061 16.555 -2.779 1.00 54.47 130 LEU A O 1
ATOM 1038 N N . VAL A 1 131 ? -18.228 16.637 -0.695 1.00 51.81 131 VAL A N 1
ATOM 1039 C CA . VAL A 1 131 ? -18.829 17.939 -0.347 1.00 51.81 131 VAL A CA 1
ATOM 1040 C C . VAL A 1 131 ? -17.951 19.120 -0.791 1.00 51.81 131 VAL A C 1
ATOM 1042 O O . VAL A 1 131 ? -18.477 20.137 -1.237 1.00 51.81 131 VAL A O 1
ATOM 1045 N N . SER A 1 132 ? -16.622 18.990 -0.738 1.00 54.34 132 SER A N 1
ATOM 1046 C CA . SER A 1 132 ? -15.682 20.050 -1.156 1.00 54.34 132 SER A CA 1
ATOM 1047 C C . SER A 1 132 ? -15.441 20.090 -2.672 1.00 54.34 132 SER A C 1
ATOM 1049 O O . SER A 1 132 ? -14.994 21.106 -3.206 1.00 54.34 132 SER A O 1
ATOM 1051 N N . GLY A 1 133 ? -15.784 19.015 -3.390 1.00 47.22 133 GLY A N 1
ATOM 1052 C CA . GLY A 1 133 ? -15.622 18.872 -4.841 1.00 47.22 133 GLY A CA 1
ATOM 1053 C C . GLY A 1 133 ? -16.479 19.802 -5.713 1.00 47.22 133 GLY A C 1
ATOM 1054 O O . GLY A 1 133 ? -16.362 19.752 -6.933 1.00 47.22 133 GLY A O 1
ATOM 1055 N N . VAL A 1 134 ? -17.310 20.676 -5.130 1.00 44.59 134 VAL A N 1
ATOM 1056 C CA . VAL A 1 134 ? -18.098 21.670 -5.888 1.00 44.59 134 VAL A CA 1
ATOM 1057 C C . VAL A 1 134 ? -17.275 22.916 -6.272 1.00 44.59 134 VAL A C 1
ATOM 1059 O O . VAL A 1 134 ? -17.704 23.669 -7.141 1.00 44.59 134 VAL A O 1
ATOM 1062 N N . LEU A 1 135 ? -16.076 23.140 -5.711 1.00 38.00 135 LEU A N 1
ATOM 1063 C CA . LEU A 1 135 ? -15.323 24.392 -5.940 1.00 38.00 135 LEU A CA 1
ATOM 1064 C C . LEU A 1 135 ? -13.964 24.285 -6.646 1.00 38.00 135 LEU A C 1
ATOM 1066 O O . LEU A 1 135 ? -13.399 25.322 -6.977 1.00 38.00 135 LEU A O 1
ATOM 1070 N N . HIS A 1 136 ? -13.463 23.093 -6.978 1.00 38.25 136 HIS A N 1
ATOM 1071 C CA . HIS A 1 136 ? -12.263 22.954 -7.822 1.00 38.25 136 HIS A CA 1
ATOM 1072 C C . HIS A 1 136 ? -12.604 22.390 -9.205 1.00 38.25 136 HIS A C 1
ATOM 1074 O O . HIS A 1 136 ? -12.157 21.328 -9.625 1.00 38.25 136 HIS A O 1
ATOM 1080 N N . SER A 1 137 ? -13.398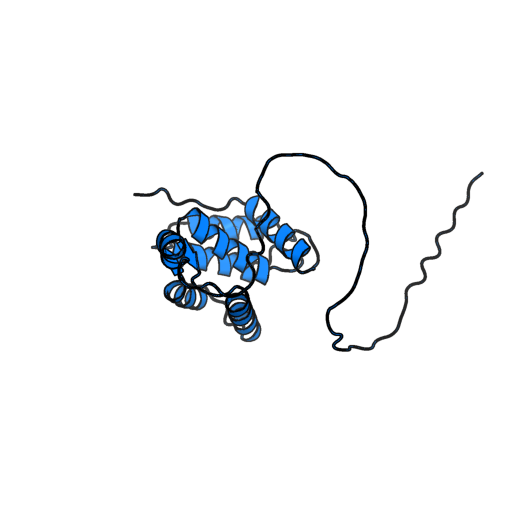 23.166 -9.944 1.00 39.56 137 SER A N 1
ATOM 1081 C CA . SER A 1 137 ? -13.416 23.117 -11.404 1.00 39.56 137 SER A CA 1
ATOM 1082 C C . SER A 1 137 ? -12.106 23.708 -11.931 1.00 39.56 137 SER A C 1
ATOM 1084 O O . SER A 1 137 ? -12.036 24.918 -12.131 1.00 39.56 137 SER A O 1
ATOM 1086 N N . GLN A 1 138 ? -11.104 22.867 -12.198 1.00 38.91 138 GLN A N 1
ATOM 1087 C CA . GLN A 1 138 ? -10.277 22.978 -13.405 1.00 38.91 138 GLN A CA 1
ATOM 1088 C C . GLN A 1 138 ? -9.708 21.604 -13.802 1.00 38.91 138 GLN A C 1
ATOM 1090 O O . GLN A 1 138 ? -8.857 21.055 -13.114 1.00 38.91 138 GLN A O 1
ATOM 1095 N N . GLY A 1 139 ? -10.137 21.108 -14.969 1.00 34.97 139 GLY A N 1
ATOM 1096 C CA . GLY A 1 139 ? -9.300 20.284 -15.849 1.00 34.97 139 GLY A CA 1
ATOM 1097 C C . GLY A 1 139 ? -9.349 18.762 -15.684 1.00 34.97 139 GLY A C 1
ATOM 1098 O O . GLY A 1 139 ? -8.559 18.177 -14.960 1.00 34.97 139 GLY A O 1
ATOM 1099 N N . SER A 1 140 ? -10.173 18.116 -16.515 1.00 31.62 140 SER A N 1
ATOM 1100 C CA . SER A 1 140 ? -10.215 16.671 -16.813 1.00 31.62 140 SER A CA 1
ATOM 1101 C C . SER A 1 140 ? -10.775 15.743 -15.729 1.00 31.62 140 SER A C 1
ATOM 1103 O O . SER A 1 140 ? -10.091 14.961 -15.078 1.00 31.62 140 SER A O 1
ATOM 1105 N N . ILE A 1 141 ? -12.105 15.722 -15.674 1.00 37.00 141 ILE A N 1
ATOM 1106 C CA . ILE A 1 141 ? -12.854 14.493 -15.420 1.00 37.00 141 ILE A CA 1
ATOM 1107 C C . ILE A 1 141 ? -12.471 13.515 -16.546 1.00 37.00 141 ILE A C 1
ATOM 1109 O O . ILE A 1 141 ? -13.071 13.539 -17.619 1.00 37.00 141 ILE A O 1
ATOM 1113 N N . SER A 1 142 ? -11.460 12.664 -16.343 1.00 30.78 142 SER A N 1
ATOM 1114 C CA . SER A 1 142 ? -11.513 11.343 -16.963 1.00 30.78 142 SER A CA 1
ATOM 1115 C C . SER A 1 142 ? -12.508 10.561 -16.125 1.00 30.78 142 SER A C 1
ATOM 1117 O O . SER A 1 142 ? -12.207 10.114 -15.019 1.00 30.78 142 SER A O 1
ATOM 1119 N N . SER A 1 143 ? -13.731 10.491 -16.625 1.00 33.22 143 SER A N 1
ATOM 1120 C CA . SER A 1 143 ? -14.732 9.532 -16.204 1.00 33.22 143 SER A CA 1
ATOM 1121 C C . SER A 1 143 ? -14.067 8.166 -16.038 1.00 33.22 143 SER A C 1
ATOM 1123 O O . SER A 1 143 ? -13.722 7.511 -17.019 1.00 33.22 143 SER A O 1
ATOM 1125 N N . SER A 1 144 ? -13.866 7.739 -14.789 1.00 36.09 144 SER A N 1
ATOM 1126 C CA . SER A 1 144 ? -13.627 6.333 -14.481 1.00 36.09 144 SER A CA 1
ATOM 1127 C C . SER A 1 144 ? -14.753 5.554 -15.160 1.00 36.09 144 SER A C 1
ATOM 1129 O O . SER A 1 144 ? -15.920 5.820 -14.849 1.00 36.09 144 SER A O 1
ATOM 1131 N N . PRO A 1 145 ? -14.466 4.666 -16.127 1.00 37.00 145 PRO A N 1
ATOM 1132 C CA . PRO A 1 145 ? -15.523 3.923 -16.770 1.00 37.00 145 PRO A CA 1
ATOM 1133 C C . PRO A 1 145 ? -16.154 3.037 -15.704 1.00 37.00 145 PRO A C 1
ATOM 1135 O O . PRO A 1 145 ? -15.474 2.364 -14.929 1.00 37.00 145 PRO A O 1
ATOM 1138 N N . THR A 1 146 ? -17.473 3.131 -15.652 1.00 37.88 146 THR A N 1
ATOM 1139 C CA . THR A 1 146 ? -18.401 2.253 -14.959 1.00 37.88 146 THR A CA 1
ATOM 1140 C C . THR A 1 146 ? -17.821 0.861 -14.731 1.00 37.88 146 THR A C 1
ATOM 1142 O O . THR A 1 146 ? -17.608 0.086 -15.663 1.00 37.88 146 THR A O 1
ATOM 1145 N N . PHE A 1 147 ? -17.610 0.557 -13.453 1.00 40.69 147 PHE A N 1
ATOM 1146 C CA . PHE A 1 147 ? -17.629 -0.790 -12.911 1.00 40.69 147 PHE A CA 1
ATOM 1147 C C . PHE A 1 147 ? -19.042 -1.344 -13.147 1.00 40.69 147 PHE A C 1
ATOM 1149 O O . PHE A 1 147 ? -19.894 -1.287 -12.265 1.00 40.69 147 PHE A O 1
ATOM 1156 N N . ASP A 1 148 ? -19.323 -1.774 -14.375 1.00 29.16 148 ASP A N 1
ATOM 1157 C CA . ASP A 1 148 ? -20.566 -2.439 -14.736 1.00 29.16 148 ASP A CA 1
ATOM 1158 C C . ASP A 1 148 ? -20.264 -3.766 -15.428 1.00 29.16 148 ASP A C 1
ATOM 1160 O O . ASP A 1 148 ? -19.305 -3.928 -16.185 1.00 29.16 148 ASP A O 1
ATOM 1164 N N . ARG A 1 149 ? -21.078 -4.750 -15.069 1.00 38.25 149 ARG A N 1
ATOM 1165 C CA . ARG A 1 149 ? -21.047 -6.123 -15.555 1.00 38.25 149 ARG A CA 1
ATOM 1166 C C . ARG A 1 149 ? -21.136 -6.137 -17.076 1.00 38.25 149 ARG A C 1
ATOM 1168 O O . ARG A 1 149 ? -22.032 -5.524 -17.640 1.00 38.25 149 ARG A O 1
ATOM 1175 N N . GLY A 1 150 ? -20.337 -6.975 -17.729 1.00 28.52 150 GLY A N 1
ATOM 1176 C CA . GLY A 1 150 ? -20.664 -7.384 -19.093 1.00 28.52 150 GLY A CA 1
ATOM 1177 C C . GLY A 1 150 ? -19.467 -7.758 -19.942 1.00 28.52 150 GLY A C 1
ATOM 1178 O O . GLY A 1 150 ? -18.703 -6.915 -20.389 1.00 28.52 150 GLY A O 1
ATOM 1179 N N . TYR A 1 151 ? -19.353 -9.052 -20.203 1.00 36.69 151 TYR A N 1
ATOM 1180 C CA . TYR A 1 151 ? -18.623 -9.633 -21.318 1.00 36.69 151 TYR A CA 1
ATOM 1181 C C . TYR A 1 151 ? -18.848 -8.867 -22.634 1.00 36.69 151 TYR A C 1
ATOM 1183 O O . TYR A 1 151 ? -19.996 -8.686 -23.023 1.00 36.69 151 TYR A O 1
ATOM 1191 N N . ALA A 1 152 ? -17.775 -8.528 -23.356 1.00 28.14 152 ALA A N 1
ATOM 1192 C CA . ALA A 1 152 ? -17.647 -8.746 -24.805 1.00 28.14 152 ALA A CA 1
ATOM 1193 C C . ALA A 1 152 ? -16.284 -8.249 -25.316 1.00 28.14 152 ALA A C 1
ATOM 1195 O O . ALA A 1 152 ? -15.981 -7.060 -25.343 1.00 28.14 152 ALA A O 1
ATOM 1196 N N . CYS A 1 153 ? -15.470 -9.198 -25.766 1.00 39.41 153 CYS A N 1
ATOM 1197 C CA . CYS A 1 153 ? -14.294 -8.968 -26.589 1.00 39.41 153 CYS A CA 1
ATOM 1198 C C . CYS A 1 153 ? -14.739 -8.579 -28.007 1.00 39.41 153 CYS A C 1
ATOM 1200 O O . CYS A 1 153 ? -15.322 -9.411 -28.699 1.00 39.41 153 CYS A O 1
ATOM 1202 N N . THR A 1 154 ? -14.413 -7.371 -28.476 1.00 32.28 154 THR A N 1
ATOM 1203 C CA . THR A 1 154 ? -14.381 -7.067 -29.916 1.00 32.28 154 THR A CA 1
ATOM 1204 C C . THR A 1 154 ? -13.197 -6.166 -30.266 1.00 32.28 154 THR A C 1
ATOM 1206 O O . THR A 1 154 ? -12.992 -5.106 -29.688 1.00 32.28 154 THR A O 1
ATOM 1209 N N . ARG A 1 155 ? -12.404 -6.658 -31.223 1.00 33.56 155 ARG A N 1
ATOM 1210 C CA . ARG A 1 155 ? -11.166 -6.116 -31.806 1.00 33.56 155 ARG A CA 1
ATOM 1211 C C . ARG A 1 155 ? -11.261 -4.692 -32.391 1.00 33.56 155 ARG A C 1
ATOM 1213 O O . ARG A 1 155 ? -12.311 -4.296 -32.880 1.00 33.56 155 ARG A O 1
ATOM 1220 N N . ARG A 1 156 ? -10.048 -4.139 -32.607 1.00 32.09 156 ARG A N 1
ATOM 1221 C CA . ARG A 1 156 ? -9.621 -2.957 -33.406 1.00 32.09 156 ARG A CA 1
ATOM 1222 C C . ARG A 1 156 ? -9.753 -1.658 -32.603 1.00 32.09 156 ARG A C 1
ATOM 1224 O O . ARG A 1 156 ? -10.814 -1.369 -32.091 1.00 32.09 156 ARG A O 1
ATOM 1231 N N . VAL A 1 157 ? -8.716 -0.845 -32.422 1.00 37.75 157 VAL A N 1
ATOM 1232 C CA . VAL A 1 157 ? -7.888 -0.208 -33.455 1.00 37.75 157 VAL A CA 1
ATOM 1233 C C . VAL A 1 157 ? -6.549 0.224 -32.833 1.00 37.75 157 VAL A C 1
ATOM 1235 O O . VAL A 1 157 ? -6.509 0.799 -31.750 1.00 37.75 157 VAL A O 1
ATOM 1238 N N . CYS A 1 158 ? -5.454 -0.049 -33.543 1.00 32.84 158 CYS A N 1
ATOM 1239 C CA . CYS A 1 158 ? -4.151 0.574 -33.339 1.00 32.84 158 CYS A CA 1
ATOM 1240 C C . CYS A 1 158 ? -4.228 2.090 -33.575 1.00 32.84 158 CYS A C 1
ATOM 1242 O O . CYS A 1 158 ? -4.696 2.485 -34.635 1.00 32.84 158 CYS A O 1
ATOM 1244 N N . CYS A 1 159 ? -3.646 2.910 -32.698 1.00 26.44 159 CYS A N 1
ATOM 1245 C CA . CYS A 1 159 ? -2.871 4.073 -33.141 1.00 26.44 159 CYS A CA 1
ATOM 1246 C C . CYS A 1 159 ? -1.867 4.521 -32.055 1.00 26.44 159 CYS A C 1
ATOM 1248 O O . CYS A 1 159 ? -2.246 4.617 -30.889 1.00 26.44 159 CYS A O 1
ATOM 1250 N N . PRO A 1 160 ? -0.590 4.752 -32.421 1.00 46.06 160 PRO A N 1
ATOM 1251 C CA . PRO A 1 160 ? 0.466 5.266 -31.548 1.00 46.06 160 PRO A CA 1
ATOM 1252 C C . PRO A 1 160 ? 0.491 6.810 -31.559 1.00 46.06 160 PRO A C 1
ATOM 1254 O O . PRO A 1 160 ? -0.287 7.418 -32.283 1.00 46.06 160 PRO A O 1
ATOM 1257 N N . HIS A 1 161 ? 1.443 7.410 -30.827 1.00 33.69 161 HIS A N 1
ATOM 1258 C CA . HIS A 1 161 ? 1.705 8.856 -30.627 1.00 33.69 161 HIS A CA 1
ATOM 1259 C C . HIS A 1 161 ? 0.961 9.413 -29.390 1.00 33.69 161 HIS A C 1
ATOM 1261 O O . HIS A 1 161 ? -0.254 9.380 -29.328 1.00 33.69 161 HIS A O 1
ATOM 1267 N N . THR A 1 162 ? 1.594 9.922 -28.328 1.00 29.55 162 THR A N 1
ATOM 1268 C CA . THR A 1 162 ? 2.792 10.774 -28.276 1.00 29.55 162 THR A CA 1
ATOM 1269 C C . THR A 1 162 ? 3.326 10.795 -26.835 1.00 29.55 162 THR A C 1
ATOM 1271 O O . THR A 1 162 ? 2.617 11.257 -25.954 1.00 29.55 162 THR A O 1
ATOM 1274 N N . TRP A 1 163 ? 4.557 10.338 -26.579 1.00 31.34 163 TRP A N 1
ATOM 1275 C CA . TRP A 1 163 ? 5.314 10.704 -25.368 1.00 31.34 163 TRP A CA 1
ATOM 1276 C C . TRP A 1 163 ? 6.807 10.863 -25.717 1.00 31.34 163 TRP A C 1
ATOM 1278 O O . TRP A 1 163 ? 7.295 10.147 -26.603 1.00 31.34 163 TRP A O 1
ATOM 1288 N N . PRO A 1 164 ? 7.540 11.817 -25.107 1.00 39.50 164 PRO A N 1
ATOM 1289 C CA . PRO A 1 164 ? 8.843 12.256 -25.598 1.00 39.50 164 PRO A CA 1
ATOM 1290 C C . PRO A 1 164 ? 9.959 11.263 -25.263 1.00 39.50 164 PRO A C 1
ATOM 1292 O O . PRO A 1 164 ? 10.059 10.741 -24.156 1.00 39.50 164 PRO A O 1
ATOM 1295 N N . ARG A 1 165 ? 10.839 11.042 -26.244 1.00 35.50 165 ARG A N 1
ATOM 1296 C CA . ARG A 1 165 ? 12.061 10.243 -26.125 1.00 35.50 165 ARG A CA 1
ATOM 1297 C C . ARG A 1 165 ? 13.086 10.960 -25.246 1.00 35.50 165 ARG A C 1
ATOM 1299 O O . ARG A 1 165 ? 13.618 11.987 -25.656 1.00 35.50 165 ARG A O 1
ATOM 1306 N N . LEU A 1 166 ? 13.472 10.336 -24.136 1.00 36.47 166 LEU A N 1
ATOM 1307 C CA . LEU A 1 166 ? 14.795 10.518 -23.540 1.00 36.47 166 LEU A CA 1
ATOM 1308 C C . LEU A 1 166 ? 15.633 9.272 -23.833 1.00 36.47 166 LEU A C 1
ATOM 1310 O O . LEU A 1 166 ? 15.251 8.133 -23.574 1.00 36.47 166 LEU A O 1
ATOM 1314 N N . ALA A 1 167 ? 16.744 9.527 -24.510 1.00 34.78 167 ALA A N 1
ATOM 1315 C CA . ALA A 1 167 ? 17.579 8.560 -25.186 1.00 34.78 167 ALA A CA 1
ATOM 1316 C C . ALA A 1 167 ? 18.331 7.631 -24.224 1.00 34.78 167 ALA A C 1
ATOM 1318 O O . ALA A 1 167 ? 19.000 8.100 -23.308 1.00 34.78 167 ALA A O 1
ATOM 1319 N N . ARG A 1 168 ? 18.374 6.332 -24.548 1.00 36.47 168 ARG A N 1
ATOM 1320 C CA . ARG A 1 168 ? 19.580 5.512 -24.358 1.00 36.47 168 ARG A CA 1
ATOM 1321 C C . ARG A 1 168 ? 19.809 4.640 -25.588 1.00 36.47 168 ARG A C 1
ATOM 1323 O O . ARG A 1 168 ? 18.988 3.804 -25.953 1.00 36.47 168 ARG A O 1
ATOM 1330 N N . ARG A 1 169 ? 20.942 4.897 -26.242 1.00 34.44 169 ARG A N 1
ATOM 1331 C CA . ARG A 1 169 ? 21.574 4.026 -27.235 1.00 34.44 169 ARG A CA 1
ATOM 1332 C C . ARG A 1 169 ? 21.960 2.715 -26.551 1.00 34.44 169 ARG A C 1
ATOM 1334 O O . ARG A 1 169 ? 22.625 2.781 -25.532 1.00 34.44 169 ARG A O 1
ATOM 1341 N N . HIS A 1 170 ? 21.610 1.576 -27.141 1.00 37.41 170 HIS A N 1
ATOM 1342 C CA . HIS A 1 170 ? 22.524 0.467 -27.448 1.00 37.41 170 HIS A CA 1
ATOM 1343 C C . HIS A 1 170 ? 21.842 -0.442 -28.494 1.00 37.41 170 HIS A C 1
ATOM 1345 O O . HIS A 1 170 ? 20.658 -0.752 -28.406 1.00 37.41 170 HIS A O 1
ATOM 1351 N N . HIS A 1 171 ? 22.588 -0.761 -29.554 1.00 35.31 171 HIS A N 1
ATOM 1352 C CA . HIS A 1 171 ? 22.210 -1.566 -30.725 1.00 35.31 171 HIS A CA 1
ATOM 1353 C C . HIS A 1 171 ? 21.693 -2.974 -30.325 1.00 35.31 171 HIS A C 1
ATOM 1355 O O . HIS A 1 171 ? 22.279 -3.596 -29.451 1.00 35.31 171 HIS A O 1
ATOM 1361 N N . ARG A 1 172 ? 20.511 -3.426 -30.805 1.00 34.75 172 ARG A N 1
ATOM 1362 C CA . ARG A 1 172 ? 20.262 -4.292 -32.002 1.00 34.75 172 ARG A CA 1
ATOM 1363 C C . ARG A 1 172 ? 21.002 -5.650 -31.922 1.00 34.75 172 ARG A C 1
ATOM 1365 O O . ARG A 1 172 ? 22.219 -5.619 -31.886 1.00 34.75 172 ARG A O 1
ATOM 1372 N N . ARG A 1 173 ? 20.416 -6.863 -31.983 1.00 35.66 173 ARG A N 1
ATOM 1373 C CA . ARG A 1 173 ? 19.116 -7.459 -32.416 1.00 35.66 173 ARG A CA 1
ATOM 1374 C C . ARG A 1 173 ? 19.011 -8.898 -31.835 1.00 35.66 173 ARG A C 1
ATOM 1376 O O . ARG A 1 173 ? 20.060 -9.474 -31.570 1.00 35.66 173 ARG A O 1
ATOM 1383 N N . PRO A 1 174 ? 17.833 -9.553 -31.863 1.00 34.62 174 PRO A N 1
ATOM 1384 C CA . PRO A 1 174 ? 17.777 -10.970 -32.226 1.00 34.62 174 PRO A CA 1
ATOM 1385 C C . PRO A 1 174 ? 16.989 -11.176 -33.530 1.00 34.62 174 PRO A C 1
ATOM 1387 O O . PRO A 1 174 ? 15.891 -10.650 -33.708 1.00 34.62 174 PRO A O 1
ATOM 1390 N N . LEU A 1 175 ? 17.592 -11.918 -34.464 1.00 35.75 175 LEU A N 1
ATOM 1391 C CA . LEU A 1 175 ? 16.925 -12.506 -35.626 1.00 35.75 175 LEU A CA 1
ATOM 1392 C C . LEU A 1 175 ? 16.178 -13.761 -35.158 1.00 35.75 175 LEU A C 1
ATOM 1394 O O . LEU A 1 175 ? 16.816 -14.738 -34.781 1.00 35.75 175 LEU A O 1
ATOM 1398 N N . CYS A 1 176 ? 14.847 -13.750 -35.209 1.00 30.92 176 CYS A N 1
ATOM 1399 C CA . CYS A 1 176 ? 14.057 -14.977 -35.169 1.00 30.92 176 CYS A CA 1
ATOM 1400 C C . CYS A 1 176 ? 13.860 -15.467 -36.608 1.00 30.92 176 CYS A C 1
ATOM 1402 O O . CYS A 1 176 ? 13.043 -14.920 -37.346 1.00 30.92 176 CYS A O 1
ATOM 1404 N N . LEU A 1 177 ? 14.635 -16.477 -37.002 1.00 33.44 177 LEU A N 1
ATOM 1405 C CA . LEU A 1 177 ? 14.300 -17.373 -38.105 1.00 33.44 177 LEU A CA 1
ATOM 1406 C C . LEU A 1 177 ? 13.404 -18.474 -37.529 1.00 33.44 177 LEU A C 1
ATOM 1408 O O . LEU A 1 177 ? 13.843 -19.245 -36.680 1.00 33.44 177 LEU A O 1
ATOM 1412 N N . LEU A 1 178 ? 12.154 -18.531 -37.978 1.00 36.03 178 LEU A N 1
ATOM 1413 C CA . LEU A 1 178 ? 11.270 -19.680 -37.804 1.00 36.03 178 LEU A CA 1
ATOM 1414 C C . LEU A 1 178 ? 10.889 -20.162 -39.205 1.00 36.03 178 LEU A C 1
ATOM 1416 O O . LEU A 1 178 ? 10.139 -19.496 -39.917 1.00 36.03 178 LEU A O 1
ATOM 1420 N N . SER A 1 179 ? 11.462 -21.301 -39.593 1.00 38.44 179 SER A N 1
ATOM 1421 C CA . SER A 1 179 ? 10.975 -22.146 -40.686 1.00 38.44 179 SER A CA 1
ATOM 1422 C C . SER A 1 179 ? 9.570 -22.668 -40.381 1.00 38.44 179 SER A C 1
ATOM 1424 O O . SER A 1 179 ? 9.208 -22.819 -39.212 1.00 38.44 179 SER A O 1
ATOM 1426 N N . PRO A 1 180 ? 8.854 -23.116 -41.419 1.00 44.22 180 PRO A N 1
ATOM 1427 C CA . PRO A 1 180 ? 8.108 -24.356 -41.282 1.00 44.22 180 PRO A CA 1
ATOM 1428 C C . PRO A 1 180 ? 8.432 -25.329 -42.422 1.00 44.22 180 PRO A C 1
ATOM 1430 O O . PRO A 1 180 ? 8.253 -25.029 -43.600 1.00 44.22 180 PRO A O 1
ATOM 1433 N N . SER A 1 181 ? 8.885 -26.521 -42.034 1.00 35.84 181 SER A N 1
ATOM 1434 C CA . SER A 1 181 ? 8.660 -27.750 -42.791 1.00 35.84 181 SER A CA 1
ATOM 1435 C C . SER A 1 181 ? 7.272 -28.278 -42.430 1.00 35.84 181 SER A C 1
ATOM 1437 O O . SER A 1 181 ? 6.939 -28.292 -41.246 1.00 35.84 181 SER A O 1
ATOM 1439 N N . ILE A 1 182 ? 6.524 -28.763 -43.422 1.00 38.50 182 ILE A N 1
ATOM 1440 C CA . ILE A 1 182 ? 5.889 -30.098 -43.492 1.00 38.50 182 ILE A CA 1
ATOM 1441 C C . ILE A 1 182 ? 4.666 -30.044 -44.427 1.00 38.50 182 ILE A C 1
ATOM 1443 O O . ILE A 1 182 ? 3.724 -29.301 -44.175 1.00 38.50 182 ILE A O 1
ATOM 1447 N N . HIS A 1 183 ? 4.785 -30.903 -45.449 1.00 45.38 183 HIS A N 1
ATOM 1448 C CA . HIS A 1 183 ? 3.827 -31.522 -46.383 1.00 45.38 183 HIS A CA 1
ATOM 1449 C C . HIS A 1 183 ? 2.882 -30.655 -47.217 1.00 45.38 183 HIS A C 1
ATOM 1451 O O . HIS A 1 183 ? 1.879 -30.138 -46.687 1.00 45.38 183 HIS A O 1
#

Nearest PDB structures (foldseek):
  3dd7-assembly1_A  TM=8.534E-01  e=1.179E-05  Punavirus P1
  3k33-assembly1_A-2  TM=8.462E-01  e=2.440E-05  Punavirus P1
  3dd7-assembly2_C  TM=8.229E-01  e=2.182E-05  Punavirus P1
  3kh2-assembly2_C  TM=8.419E-01  e=3.818E-05  Punavirus P1
  3shg-assembly1_A  TM=5.327E-01  e=5.543E-03  Bartonella schoenbuchensis R1

Mean predicted aligned error: 14.31 Å